Protein AF-A0A1J0R9H3-F1 (afdb_monomer_lite)

Structure (mmCIF, N/CA/C/O backbone):
data_AF-A0A1J0R9H3-F1
#
_entry.id   AF-A0A1J0R9H3-F1
#
loop_
_atom_site.group_PDB
_atom_site.id
_atom_site.type_symbol
_atom_site.label_atom_id
_atom_site.label_alt_id
_atom_site.label_comp_id
_atom_site.label_asym_id
_atom_site.label_entity_id
_atom_site.label_seq_id
_atom_site.pdbx_PDB_ins_code
_atom_site.Cartn_x
_atom_site.Cartn_y
_atom_site.Cartn_z
_atom_site.occupancy
_atom_site.B_iso_or_equiv
_atom_site.auth_seq_id
_atom_site.auth_comp_id
_atom_site.auth_asym_id
_atom_site.auth_atom_id
_atom_site.pdbx_PDB_model_num
ATOM 1 N N . MET A 1 1 ? -32.883 -1.336 43.307 1.00 61.38 1 MET A N 1
ATOM 2 C CA . MET A 1 1 ? -32.735 -0.168 42.410 1.00 61.38 1 MET A CA 1
ATOM 3 C C . MET A 1 1 ? -31.300 0.363 42.326 1.00 61.38 1 MET A C 1
ATOM 5 O O . MET A 1 1 ? -30.778 0.359 41.225 1.00 61.38 1 MET A O 1
ATOM 9 N N . ALA A 1 2 ? -30.608 0.728 43.418 1.00 68.19 2 ALA A N 1
ATOM 10 C CA . ALA A 1 2 ? -29.236 1.286 43.344 1.00 68.19 2 ALA A CA 1
ATOM 11 C C . ALA A 1 2 ? -28.209 0.418 42.571 1.00 68.19 2 ALA A C 1
ATOM 13 O O . ALA A 1 2 ? -27.398 0.942 41.815 1.00 68.19 2 ALA A O 1
ATOM 14 N N . ASN A 1 3 ? -28.295 -0.913 42.691 1.00 82.56 3 ASN A N 1
ATOM 15 C CA . ASN A 1 3 ? -27.399 -1.842 41.987 1.00 82.56 3 ASN A CA 1
ATOM 16 C C . ASN A 1 3 ? -27.653 -1.901 40.462 1.00 82.56 3 ASN A C 1
ATOM 18 O O . ASN A 1 3 ? -26.728 -2.119 39.689 1.00 82.56 3 ASN A O 1
ATOM 22 N N . LEU A 1 4 ? -28.898 -1.675 40.017 1.00 83.94 4 LEU A N 1
ATOM 23 C CA . LEU A 1 4 ? -29.263 -1.669 38.591 1.00 83.94 4 LEU A CA 1
ATOM 24 C C . LEU A 1 4 ? -28.745 -0.409 37.886 1.00 83.94 4 LEU A C 1
ATOM 26 O O . LEU A 1 4 ? -28.161 -0.515 36.812 1.00 83.94 4 LEU A O 1
ATOM 30 N N . TYR A 1 5 ? -28.862 0.757 38.531 1.00 87.62 5 TYR A N 1
ATOM 31 C CA . TYR A 1 5 ? -28.305 2.011 38.013 1.00 87.62 5 TYR A CA 1
ATOM 32 C C . TYR A 1 5 ? -26.780 1.958 37.863 1.00 87.62 5 TYR A C 1
ATOM 34 O O . TYR A 1 5 ? -26.251 2.380 36.837 1.00 87.62 5 TYR A O 1
ATOM 42 N N . GLN A 1 6 ? -26.067 1.405 38.852 1.00 92.06 6 GLN A N 1
ATOM 43 C CA . GLN A 1 6 ? -24.610 1.267 38.767 1.00 92.06 6 GLN A CA 1
ATOM 44 C C . GLN A 1 6 ? -24.189 0.321 37.632 1.00 92.06 6 GLN A C 1
ATOM 46 O O . GLN A 1 6 ? -23.230 0.608 36.917 1.00 92.06 6 GLN A O 1
ATOM 51 N N . ASN A 1 7 ? -24.918 -0.782 37.435 1.00 90.94 7 ASN A N 1
ATOM 52 C CA . ASN A 1 7 ? -24.651 -1.718 36.344 1.00 90.94 7 ASN A CA 1
ATOM 53 C C . ASN A 1 7 ? -24.838 -1.064 34.972 1.00 90.94 7 ASN A C 1
ATOM 55 O O . ASN A 1 7 ? -23.963 -1.205 34.119 1.00 90.94 7 ASN A O 1
ATOM 59 N N . LEU A 1 8 ? -25.913 -0.293 34.786 1.00 91.44 8 LEU A N 1
ATOM 60 C CA . LEU A 1 8 ? -26.139 0.442 33.543 1.00 91.44 8 LEU A CA 1
ATOM 61 C C . LEU A 1 8 ? -25.043 1.483 33.286 1.00 91.44 8 LEU A C 1
ATOM 63 O O . LEU A 1 8 ? -24.537 1.577 32.170 1.00 91.44 8 LEU A O 1
ATOM 67 N N . ALA A 1 9 ? -24.639 2.235 34.315 1.00 92.88 9 ALA A N 1
ATOM 68 C CA . ALA A 1 9 ? -23.559 3.213 34.199 1.00 92.88 9 ALA A CA 1
ATOM 69 C C . ALA A 1 9 ? -22.229 2.553 33.787 1.00 92.88 9 ALA A C 1
ATOM 71 O O . ALA A 1 9 ? -21.531 3.060 32.907 1.00 92.88 9 ALA A O 1
ATOM 72 N N . ASN A 1 10 ? -21.910 1.389 34.363 1.00 94.81 10 ASN A N 1
ATOM 73 C CA . ASN A 1 10 ? -20.718 0.620 34.003 1.00 94.81 10 ASN A CA 1
ATOM 74 C C . ASN A 1 10 ? -20.782 0.116 32.550 1.00 94.81 10 ASN A C 1
ATOM 76 O O . ASN A 1 10 ? -19.805 0.252 31.812 1.00 94.81 10 ASN A O 1
ATOM 80 N N . THR A 1 11 ? -21.926 -0.424 32.113 1.00 94.56 11 THR A N 1
ATOM 81 C CA . THR A 1 11 ? -22.112 -0.887 30.728 1.00 94.56 11 THR A CA 1
ATOM 82 C C . THR A 1 11 ? -22.044 0.274 29.731 1.00 94.56 11 THR A C 1
ATOM 84 O O . THR A 1 11 ? -21.438 0.133 28.668 1.00 94.56 11 THR A O 1
ATOM 87 N N . ALA A 1 12 ? -22.586 1.447 30.073 1.00 93.75 12 ALA A N 1
ATOM 88 C CA . ALA A 1 12 ? -22.484 2.645 29.241 1.00 93.75 12 ALA A CA 1
ATOM 89 C C . ALA A 1 12 ? -21.026 3.109 29.075 1.00 93.75 12 ALA A C 1
ATOM 91 O O . ALA A 1 12 ? -20.597 3.388 27.953 1.00 93.75 12 ALA A O 1
ATOM 92 N N . ALA A 1 13 ? -20.245 3.129 30.160 1.00 96.12 13 ALA A N 1
ATOM 93 C CA . ALA A 1 13 ? -18.821 3.462 30.107 1.00 96.12 13 ALA A CA 1
ATOM 94 C C . ALA A 1 13 ? -18.028 2.461 29.245 1.00 96.12 13 ALA A C 1
ATOM 96 O O . ALA A 1 13 ? -17.195 2.863 28.432 1.00 96.12 13 ALA A O 1
ATOM 97 N N . LEU A 1 14 ? -18.332 1.162 29.358 1.00 96.56 14 LEU A N 1
ATOM 98 C CA . LEU A 1 14 ? -17.725 0.130 28.515 1.00 96.56 14 LEU A CA 1
ATOM 99 C C . LEU A 1 14 ? -18.077 0.316 27.031 1.00 96.56 14 LEU A C 1
ATOM 101 O O . LEU A 1 14 ? -17.200 0.214 26.175 1.00 96.56 14 LEU A O 1
ATOM 105 N N . CYS A 1 15 ? -19.332 0.642 26.707 1.00 96.50 15 CYS A N 1
ATOM 106 C CA . CYS A 1 15 ? -19.736 0.935 25.329 1.00 96.50 15 CYS A CA 1
ATOM 107 C C . CYS A 1 15 ? -18.948 2.116 24.740 1.00 96.50 15 CYS A C 1
ATOM 109 O O . CYS A 1 15 ? -18.494 2.038 23.598 1.00 96.50 15 CYS A O 1
ATOM 111 N N . GLN A 1 16 ? -18.745 3.183 25.518 1.00 96.50 16 GLN A N 1
ATOM 112 C CA . GLN A 1 16 ? -17.961 4.347 25.090 1.00 96.50 16 GLN A CA 1
ATOM 113 C C . GLN A 1 16 ? -16.490 3.989 24.828 1.00 96.50 16 GLN A C 1
ATOM 115 O O . GLN A 1 16 ? -15.928 4.401 23.812 1.00 96.50 16 GLN A O 1
ATOM 120 N N . ASP A 1 17 ? -15.874 3.186 25.699 1.00 97.19 17 ASP A N 1
ATOM 121 C CA . ASP A 1 17 ? -14.500 2.70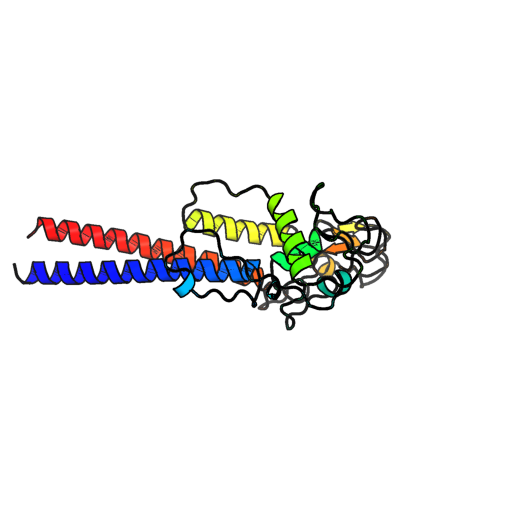0 25.517 1.00 97.19 17 ASP A CA 1
ATOM 122 C C . ASP A 1 17 ? -14.363 1.805 24.271 1.00 97.19 17 ASP A C 1
ATOM 124 O O . ASP A 1 17 ? -13.449 1.989 23.460 1.00 97.19 17 ASP A O 1
ATOM 128 N N . LEU A 1 18 ? -15.304 0.880 24.057 1.00 97.69 18 LEU A N 1
ATOM 129 C CA . LEU A 1 18 ? -15.330 0.017 22.872 1.00 97.69 18 LEU A CA 1
ATOM 130 C C . LEU A 1 18 ? -15.504 0.818 21.577 1.00 97.69 18 LEU A C 1
ATOM 132 O O . LEU A 1 18 ? -14.830 0.532 20.584 1.00 97.69 18 LEU A O 1
ATOM 136 N N . GLU A 1 19 ? -16.367 1.837 21.576 1.00 95.50 19 GLU A N 1
ATOM 137 C CA . GLU A 1 19 ? -16.527 2.735 20.432 1.00 95.50 19 GLU A CA 1
ATOM 138 C C . GLU A 1 19 ? -15.235 3.517 20.146 1.00 95.50 19 GLU A C 1
ATOM 140 O O . GLU A 1 19 ? -14.786 3.573 18.996 1.00 95.50 19 GLU A O 1
ATOM 145 N N . ALA A 1 20 ? -14.599 4.078 21.178 1.00 95.06 20 ALA A N 1
ATOM 146 C CA . ALA A 1 20 ? -13.341 4.806 21.038 1.00 95.06 20 ALA A CA 1
ATOM 147 C C . ALA A 1 20 ? -12.231 3.909 20.462 1.00 95.06 20 ALA A C 1
ATOM 149 O O . ALA A 1 20 ? -11.565 4.285 19.491 1.00 95.06 20 ALA A O 1
ATOM 150 N N . LYS A 1 21 ? -12.091 2.684 20.984 1.00 96.06 21 LYS A N 1
ATOM 151 C CA . LYS A 1 21 ? -11.153 1.673 20.471 1.00 96.06 21 LYS A CA 1
ATOM 152 C C . LYS A 1 21 ? -11.451 1.300 19.021 1.00 96.06 21 LYS A C 1
ATOM 154 O O . LYS A 1 21 ? -10.523 1.197 18.218 1.00 96.06 21 LYS A O 1
ATOM 159 N N . LEU A 1 22 ? -12.725 1.127 18.660 1.00 94.81 22 LEU A N 1
ATOM 160 C CA . LEU A 1 22 ? -13.130 0.824 17.286 1.00 94.81 22 LEU A CA 1
ATOM 161 C C . LEU A 1 22 ? -12.715 1.945 16.325 1.00 94.81 22 LEU A C 1
ATOM 163 O O . LEU A 1 22 ? -12.092 1.673 15.296 1.00 94.81 22 LEU A O 1
ATOM 167 N N . ARG A 1 23 ? -13.009 3.203 16.674 1.00 93.81 23 ARG A N 1
ATOM 168 C CA . ARG A 1 23 ? -12.618 4.380 15.880 1.00 93.81 23 ARG A CA 1
ATOM 169 C C . ARG A 1 23 ? -11.102 4.475 15.729 1.00 93.81 23 ARG A C 1
ATOM 171 O O . ARG A 1 23 ? -10.613 4.687 14.620 1.00 93.81 23 ARG A O 1
ATOM 178 N N . GLN A 1 24 ? -10.354 4.253 16.810 1.00 95.06 24 GLN A N 1
ATOM 179 C CA . GLN A 1 24 ? -8.892 4.277 16.787 1.00 95.06 24 GLN A CA 1
ATOM 180 C C . GLN A 1 24 ? -8.309 3.179 15.890 1.00 95.06 24 GLN A C 1
ATOM 182 O O . GLN A 1 24 ? -7.401 3.452 15.107 1.00 95.06 24 GLN A O 1
ATOM 187 N N . THR A 1 25 ? -8.853 1.962 15.944 1.00 95.19 25 THR A N 1
ATOM 188 C CA . THR A 1 25 ? -8.425 0.855 15.077 1.00 95.19 25 THR A CA 1
ATOM 189 C C . THR A 1 25 ? -8.729 1.133 13.600 1.00 95.19 25 THR A C 1
ATOM 191 O O . THR A 1 25 ? -7.881 0.894 12.741 1.00 95.19 25 THR A O 1
ATOM 194 N N . ILE A 1 26 ? -9.888 1.717 13.274 1.00 92.94 26 ILE A N 1
ATOM 195 C CA . ILE A 1 26 ? -10.197 2.130 11.893 1.00 92.94 26 ILE A CA 1
ATOM 196 C C . ILE A 1 26 ? -9.231 3.228 11.424 1.00 92.94 26 ILE A C 1
ATOM 198 O O . ILE A 1 26 ? -8.722 3.167 10.303 1.00 92.94 26 ILE A O 1
ATOM 202 N N . ALA A 1 27 ? -8.930 4.211 12.271 1.00 94.88 27 ALA A N 1
ATOM 203 C CA . ALA A 1 27 ? -7.974 5.263 11.943 1.00 94.88 27 ALA A CA 1
ATOM 204 C C . ALA A 1 27 ? -6.549 4.714 11.742 1.00 94.88 27 ALA A C 1
ATOM 206 O O . ALA A 1 27 ? -5.881 5.084 10.777 1.00 94.88 27 ALA A O 1
ATOM 207 N N . ALA A 1 28 ? -6.106 3.774 12.581 1.00 95.75 28 ALA A N 1
ATOM 208 C CA . ALA A 1 28 ? -4.827 3.084 12.419 1.00 95.75 28 ALA A CA 1
ATOM 209 C C . ALA A 1 28 ? -4.759 2.310 11.091 1.00 95.75 28 ALA A C 1
ATOM 211 O O . ALA A 1 28 ? -3.783 2.442 10.349 1.00 95.75 28 ALA A O 1
ATOM 212 N N . ALA A 1 29 ? -5.827 1.588 10.730 1.00 95.44 29 ALA A N 1
ATOM 213 C CA . ALA A 1 29 ? -5.938 0.927 9.431 1.00 95.44 29 ALA A CA 1
ATOM 214 C C . ALA A 1 29 ? -5.794 1.929 8.269 1.00 95.44 29 ALA A C 1
ATOM 216 O O . ALA A 1 29 ? -5.082 1.673 7.299 1.00 95.44 29 ALA A O 1
ATOM 217 N N . ARG A 1 30 ? -6.413 3.111 8.369 1.00 94.75 30 ARG A N 1
ATOM 218 C CA . ARG A 1 30 ? -6.286 4.169 7.352 1.00 94.75 30 ARG A CA 1
ATOM 219 C C . ARG A 1 30 ? -4.854 4.705 7.240 1.00 94.75 30 ARG A C 1
ATOM 221 O O . ARG A 1 30 ? -4.381 4.917 6.125 1.00 94.75 30 ARG A O 1
ATOM 228 N N . VAL A 1 31 ? -4.141 4.869 8.356 1.00 95.44 31 VAL A N 1
ATOM 229 C CA . VAL A 1 31 ? -2.719 5.261 8.347 1.00 95.44 31 VAL A CA 1
ATOM 230 C C . VAL A 1 31 ? -1.860 4.211 7.648 1.00 95.44 31 VAL A C 1
ATOM 232 O O . VAL A 1 31 ? -1.064 4.564 6.778 1.00 95.44 31 VAL A O 1
ATOM 235 N N . HIS A 1 32 ? -2.041 2.929 7.973 1.00 96.75 32 HIS A N 1
ATOM 236 C CA . HIS A 1 32 ? -1.315 1.848 7.303 1.00 96.75 32 HIS A CA 1
ATOM 237 C C . HIS A 1 32 ? -1.606 1.806 5.802 1.00 96.75 32 HIS A C 1
ATOM 239 O O . HIS A 1 32 ? -0.679 1.658 5.012 1.00 96.75 32 HIS A O 1
ATOM 245 N N . MET A 1 33 ? -2.852 2.029 5.379 1.00 95.44 33 MET A N 1
ATOM 246 C CA . MET A 1 33 ? -3.184 2.105 3.954 1.00 95.44 33 MET A CA 1
ATOM 247 C C . MET A 1 33 ? -2.494 3.292 3.262 1.00 95.44 33 MET A C 1
ATOM 249 O O . MET A 1 33 ? -1.972 3.150 2.157 1.00 95.44 33 MET A O 1
ATOM 253 N N . GLY A 1 34 ? -2.441 4.455 3.916 1.00 95.19 34 GLY A N 1
ATOM 254 C CA . GLY A 1 34 ? -1.704 5.612 3.408 1.00 95.19 34 GLY A CA 1
ATOM 255 C C . GLY A 1 34 ? -0.202 5.346 3.278 1.00 95.19 34 GLY A C 1
ATOM 256 O O . GLY A 1 34 ? 0.380 5.663 2.242 1.00 95.19 34 GLY A O 1
ATOM 257 N N . LYS A 1 35 ? 0.407 4.678 4.267 1.00 94.94 35 LYS A N 1
ATOM 258 C CA . LYS A 1 35 ? 1.815 4.244 4.228 1.00 94.94 35 LYS A CA 1
ATOM 259 C C . LYS A 1 35 ? 2.082 3.175 3.172 1.00 94.94 35 LYS A C 1
ATOM 261 O O . LYS A 1 35 ? 3.104 3.240 2.504 1.00 94.94 35 LYS A O 1
ATOM 266 N N . ALA A 1 36 ? 1.170 2.226 2.969 1.00 95.75 36 ALA A N 1
ATOM 267 C CA . ALA A 1 36 ? 1.284 1.260 1.880 1.00 95.75 36 ALA A CA 1
ATOM 268 C C . ALA A 1 36 ? 1.288 1.967 0.516 1.00 95.75 36 ALA A C 1
ATOM 270 O O . ALA A 1 36 ? 2.112 1.679 -0.349 1.00 95.75 36 ALA A O 1
ATOM 271 N N . ARG A 1 37 ? 0.382 2.934 0.330 1.00 95.12 37 ARG A N 1
ATOM 272 C CA . ARG A 1 37 ? 0.246 3.650 -0.939 1.00 95.12 37 ARG A CA 1
ATOM 273 C C . ARG A 1 37 ? 1.405 4.609 -1.202 1.00 95.12 37 ARG A C 1
ATOM 275 O O . ARG A 1 37 ? 1.958 4.589 -2.294 1.00 95.12 37 ARG A O 1
ATOM 282 N N . TYR A 1 38 ? 1.755 5.443 -0.228 1.00 94.50 38 TYR A N 1
ATOM 283 C CA . TYR A 1 38 ? 2.651 6.591 -0.408 1.00 94.50 38 TYR A CA 1
ATOM 284 C C . TYR A 1 38 ? 3.985 6.473 0.346 1.00 94.50 38 TYR A C 1
ATOM 286 O O . TYR A 1 38 ? 4.787 7.405 0.327 1.00 94.50 38 TYR A O 1
ATOM 294 N N . GLY A 1 39 ? 4.244 5.341 0.998 1.00 92.50 39 GLY A N 1
ATOM 295 C CA . GLY A 1 39 ? 5.495 5.072 1.698 1.00 92.50 39 GLY A CA 1
ATOM 296 C C . GLY A 1 39 ? 5.647 5.835 3.012 1.00 92.50 39 GLY A C 1
ATOM 297 O O . GLY A 1 39 ? 4.702 6.400 3.569 1.00 92.50 39 GLY A O 1
ATOM 298 N N . ALA A 1 40 ? 6.882 5.860 3.515 1.00 86.25 40 ALA A N 1
ATOM 299 C CA . ALA A 1 40 ? 7.221 6.418 4.825 1.00 86.25 40 ALA A CA 1
ATOM 300 C C . ALA A 1 40 ? 6.983 7.936 4.949 1.00 86.25 40 ALA A C 1
ATOM 302 O O . ALA A 1 40 ? 6.817 8.434 6.059 1.00 86.25 40 ALA A O 1
ATOM 303 N N . LYS A 1 41 ? 6.927 8.668 3.828 1.00 85.44 41 LYS A N 1
ATOM 304 C CA . LYS A 1 41 ? 6.644 10.115 3.804 1.00 85.44 41 LYS A CA 1
ATOM 305 C C . LYS A 1 41 ? 5.158 10.452 3.995 1.00 85.44 41 LYS A C 1
ATOM 307 O O . LYS A 1 41 ? 4.806 11.628 4.097 1.00 85.44 41 LYS A O 1
ATOM 312 N N . TYR A 1 42 ? 4.279 9.450 4.061 1.00 91.12 42 TYR A N 1
ATOM 313 C CA . TYR A 1 42 ? 2.886 9.652 4.441 1.00 91.12 42 TYR A CA 1
ATOM 314 C C . TYR A 1 42 ? 2.777 10.004 5.931 1.00 91.12 42 TYR A C 1
ATOM 316 O O . TYR A 1 42 ? 2.960 9.152 6.801 1.00 91.12 42 TYR A O 1
ATOM 324 N N . ALA A 1 43 ? 2.478 11.271 6.211 1.00 88.50 43 ALA A N 1
ATOM 325 C CA . ALA A 1 43 ? 2.588 11.841 7.551 1.00 88.50 43 ALA A CA 1
ATOM 326 C C . ALA A 1 43 ? 1.292 11.811 8.380 1.00 88.50 43 ALA A C 1
ATOM 328 O O . ALA A 1 43 ? 1.337 12.165 9.554 1.00 88.50 43 ALA A O 1
ATOM 329 N N . ALA A 1 44 ? 0.150 11.411 7.804 1.00 89.19 44 ALA A N 1
ATOM 330 C CA . ALA A 1 44 ? -1.107 11.427 8.551 1.00 89.19 44 ALA A CA 1
ATOM 331 C C . ALA A 1 44 ? -1.066 10.431 9.719 1.00 89.19 44 ALA A C 1
ATOM 333 O O . ALA A 1 44 ? -0.629 9.283 9.580 1.00 89.19 44 ALA A O 1
ATOM 334 N N . THR A 1 45 ? -1.560 10.882 10.863 1.00 90.44 45 THR A N 1
ATOM 335 C CA . THR A 1 45 ? -1.648 10.135 12.114 1.00 90.44 45 THR A CA 1
ATOM 336 C C . THR A 1 45 ? -3.052 9.561 12.309 1.00 90.44 45 THR A C 1
ATOM 338 O O . THR A 1 45 ? -3.994 9.961 11.617 1.00 90.44 45 THR A O 1
ATOM 341 N N . PRO A 1 46 ? -3.248 8.627 13.261 1.00 90.06 46 PRO A N 1
ATOM 342 C CA . PRO A 1 46 ? -4.588 8.158 13.586 1.00 90.06 46 PRO A CA 1
ATOM 343 C C . PRO A 1 46 ? -5.504 9.311 14.007 1.00 90.06 46 PRO A C 1
ATOM 345 O O . PRO A 1 46 ? -6.641 9.364 13.555 1.00 90.06 46 PRO A O 1
ATOM 348 N N . THR A 1 47 ? -4.999 10.268 14.791 1.00 90.12 47 THR A N 1
ATOM 349 C CA . THR A 1 47 ? -5.766 11.434 15.255 1.00 90.12 47 THR A CA 1
ATOM 350 C C . THR A 1 47 ? -6.313 12.262 14.094 1.00 90.12 47 THR A C 1
ATOM 352 O O . THR A 1 47 ? -7.486 12.628 14.120 1.00 90.12 47 THR A O 1
ATOM 355 N N . ASP A 1 48 ? -5.522 12.458 13.035 1.00 88.00 48 ASP A N 1
ATOM 356 C CA . ASP A 1 48 ? -5.947 13.185 11.827 1.00 88.00 48 ASP A CA 1
ATOM 357 C C . ASP A 1 48 ? -7.096 12.480 11.084 1.00 88.00 48 ASP A C 1
ATOM 359 O O . ASP A 1 48 ? -7.827 13.098 10.311 1.00 88.00 48 ASP A O 1
ATOM 363 N N . LEU A 1 49 ? -7.250 11.166 11.289 1.00 90.81 49 LEU A N 1
ATOM 364 C CA . LEU A 1 49 ? -8.165 10.307 10.538 1.00 90.81 49 LEU A CA 1
ATOM 365 C C . LEU A 1 49 ? -9.311 9.727 11.380 1.00 90.81 49 LEU A C 1
ATOM 367 O O . LEU A 1 49 ? -10.149 9.021 10.819 1.00 90.81 49 LEU A O 1
ATOM 371 N N . LEU A 1 50 ? -9.392 10.038 12.680 1.00 88.19 50 LEU A N 1
ATOM 372 C CA . LEU A 1 50 ? -10.434 9.539 13.593 1.00 88.19 50 LEU A CA 1
ATOM 373 C C . LEU A 1 50 ? -11.858 9.895 13.141 1.00 88.19 50 LEU A C 1
ATOM 375 O O . LEU A 1 50 ? -12.785 9.111 13.342 1.00 88.19 50 LEU A O 1
ATOM 379 N N . SER A 1 51 ? -12.036 11.075 12.546 1.00 77.94 51 SER A N 1
ATOM 380 C CA . SER A 1 51 ? -13.339 11.608 12.123 1.00 77.94 51 SER A CA 1
ATOM 381 C C . SER A 1 51 ? -13.591 11.500 10.617 1.00 77.94 51 SER A C 1
ATOM 383 O O . SER A 1 51 ? -14.681 11.828 10.149 1.00 77.94 51 SER A O 1
ATOM 385 N N . SER A 1 52 ? -12.606 11.049 9.834 1.00 72.44 52 SER A N 1
ATOM 386 C CA . SER A 1 52 ? -12.667 11.125 8.375 1.00 72.44 52 SER A CA 1
ATOM 387 C C . SER A 1 52 ? -13.217 9.843 7.751 1.00 72.44 52 SER A C 1
ATOM 389 O O . SER A 1 52 ? -12.537 8.817 7.692 1.00 72.44 52 SER A O 1
ATOM 391 N N . ALA A 1 53 ? -14.430 9.926 7.201 1.00 74.69 53 ALA A N 1
ATOM 392 C CA . ALA A 1 53 ? -14.962 8.944 6.249 1.00 74.69 53 ALA A CA 1
ATOM 393 C C . ALA A 1 53 ? -14.539 9.241 4.795 1.00 74.69 53 ALA A C 1
ATOM 395 O O . ALA A 1 53 ? -14.808 8.450 3.893 1.00 74.69 53 ALA A O 1
ATOM 396 N N . ALA A 1 54 ? -13.866 10.373 4.563 1.00 80.75 54 ALA A N 1
ATOM 397 C CA . ALA A 1 54 ? -13.425 10.805 3.244 1.00 80.75 54 ALA A CA 1
ATOM 398 C C . ALA A 1 54 ? -12.329 9.875 2.679 1.00 80.75 54 ALA A C 1
ATOM 400 O O . ALA A 1 54 ? -11.765 9.051 3.417 1.00 80.75 54 ALA A O 1
ATOM 401 N N . PRO A 1 55 ? -11.977 10.003 1.386 1.00 82.25 55 PRO A N 1
ATOM 402 C CA . PRO A 1 55 ? -10.785 9.366 0.838 1.00 82.25 55 PRO A CA 1
ATOM 403 C C . PRO A 1 55 ? -9.533 9.681 1.666 1.00 82.25 55 PRO A C 1
ATOM 405 O O . PRO A 1 55 ? -9.472 10.689 2.373 1.00 82.25 55 PRO A O 1
ATOM 408 N N . LEU A 1 56 ? -8.522 8.812 1.583 1.00 87.69 56 LEU A N 1
ATOM 409 C CA . LEU A 1 56 ? -7.236 9.081 2.225 1.00 87.69 56 LEU A CA 1
ATOM 410 C C . LEU A 1 56 ? -6.660 10.402 1.693 1.00 87.69 56 LEU A C 1
ATOM 412 O O . LEU A 1 56 ? -6.662 10.600 0.473 1.00 87.69 56 LEU A O 1
ATOM 416 N N . PRO A 1 57 ? -6.169 11.293 2.573 1.00 88.56 57 PRO A N 1
ATOM 417 C CA . PRO A 1 57 ? -5.528 12.518 2.130 1.00 88.56 57 PRO A CA 1
ATOM 418 C C . PRO A 1 57 ? -4.321 12.175 1.256 1.00 88.56 57 PRO A C 1
ATOM 420 O O . PRO A 1 57 ? -3.571 11.243 1.540 1.00 88.56 57 PRO A O 1
ATOM 423 N N . LYS A 1 58 ? -4.128 12.927 0.177 1.00 88.75 58 LYS A N 1
ATOM 424 C CA . LYS A 1 58 ? -2.920 12.804 -0.639 1.00 88.75 58 LYS A CA 1
ATOM 425 C C . LYS A 1 58 ? -1.770 13.524 0.073 1.00 88.75 58 LYS A C 1
ATOM 427 O O . LYS A 1 58 ? -2.005 14.596 0.635 1.00 88.75 58 LYS A O 1
ATOM 432 N N . PRO A 1 59 ? -0.537 12.986 0.061 1.00 90.25 59 PRO A N 1
ATOM 433 C CA . PRO A 1 59 ? 0.612 13.756 0.515 1.00 90.25 59 PRO A CA 1
ATOM 434 C C . PRO A 1 59 ? 0.802 14.986 -0.383 1.00 90.25 59 PRO A C 1
ATOM 436 O O . PRO A 1 59 ? 0.410 14.985 -1.553 1.00 90.25 59 PRO A O 1
ATOM 439 N N . ALA A 1 60 ? 1.444 16.027 0.148 1.00 89.25 60 ALA A N 1
ATOM 440 C CA . ALA A 1 60 ? 1.937 17.118 -0.686 1.00 89.25 60 ALA A CA 1
ATOM 441 C C . ALA A 1 60 ? 2.845 16.558 -1.794 1.00 89.25 60 ALA A C 1
ATOM 443 O O . ALA A 1 60 ? 3.571 15.592 -1.560 1.00 89.25 60 ALA A O 1
ATOM 444 N N . ALA A 1 61 ? 2.847 17.178 -2.977 1.00 86.69 61 ALA A N 1
ATOM 445 C CA . ALA A 1 61 ? 3.594 16.676 -4.135 1.00 86.69 61 ALA A CA 1
ATOM 446 C C . ALA A 1 61 ? 5.088 16.443 -3.829 1.00 86.69 61 ALA A C 1
ATOM 448 O O . ALA A 1 61 ? 5.638 15.417 -4.211 1.00 86.69 61 ALA A O 1
ATOM 449 N N . ALA A 1 62 ? 5.719 17.329 -3.049 1.00 87.19 62 ALA A N 1
ATOM 450 C CA . ALA A 1 62 ? 7.112 17.192 -2.602 1.00 87.19 62 ALA A CA 1
ATOM 451 C C . ALA A 1 62 ? 7.374 15.958 -1.708 1.00 87.19 62 ALA A C 1
ATOM 453 O O . ALA A 1 62 ? 8.511 15.498 -1.598 1.00 87.19 62 ALA A O 1
ATOM 454 N N . ASN A 1 63 ? 6.325 15.417 -1.086 1.00 90.50 63 ASN A N 1
ATOM 455 C CA . ASN A 1 63 ? 6.372 14.246 -0.214 1.00 90.50 63 ASN A CA 1
ATOM 456 C C . ASN A 1 63 ? 5.980 12.950 -0.934 1.00 90.50 63 ASN A C 1
ATOM 458 O O . ASN A 1 63 ? 5.959 11.897 -0.297 1.00 90.50 63 ASN A O 1
ATOM 462 N N . PHE A 1 64 ? 5.679 12.994 -2.236 1.00 93.44 64 PHE A N 1
ATOM 463 C CA . PHE A 1 64 ? 5.501 11.775 -3.020 1.00 93.44 64 PHE A CA 1
ATOM 464 C C . PHE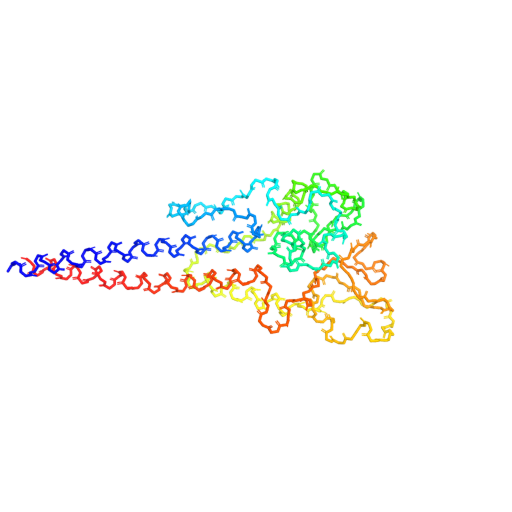 A 1 64 ? 6.792 10.923 -2.960 1.00 93.44 64 PHE A C 1
ATOM 466 O O . PHE A 1 64 ? 7.888 11.497 -2.950 1.00 93.44 64 PHE A O 1
ATOM 473 N N . PRO A 1 65 ? 6.701 9.579 -2.868 1.00 93.06 65 PRO A N 1
ATOM 474 C CA . PRO A 1 65 ? 7.848 8.683 -2.667 1.00 93.06 65 PRO A CA 1
ATOM 475 C C . PRO A 1 65 ? 8.692 8.517 -3.942 1.00 93.06 65 PRO A C 1
ATOM 477 O O . PRO A 1 65 ? 8.824 7.436 -4.504 1.00 93.06 65 PRO A O 1
ATOM 480 N N . TRP A 1 66 ? 9.269 9.615 -4.411 1.00 92.31 66 TRP A N 1
ATOM 481 C CA . TRP A 1 66 ? 10.173 9.669 -5.551 1.00 92.31 66 TRP A CA 1
ATOM 482 C C . TRP A 1 66 ? 11.381 10.547 -5.192 1.00 92.31 66 TRP A C 1
ATOM 484 O O . TRP A 1 66 ? 11.236 11.498 -4.412 1.00 92.31 66 TRP A O 1
ATOM 494 N N . PRO A 1 67 ? 12.585 10.243 -5.696 1.00 90.12 67 PRO A N 1
ATOM 495 C CA . PRO A 1 67 ? 13.771 11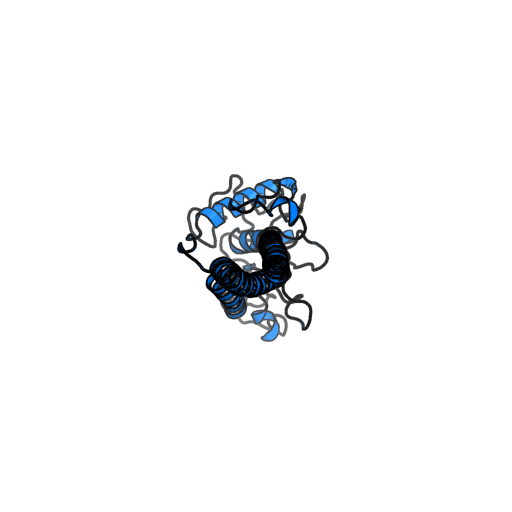.052 -5.437 1.00 90.12 67 PRO A CA 1
ATOM 496 C C . PRO A 1 67 ? 13.686 12.411 -6.144 1.00 90.12 67 PRO A C 1
ATOM 498 O O . PRO A 1 67 ? 13.107 12.543 -7.216 1.00 90.12 67 PRO A O 1
ATOM 501 N N . THR A 1 68 ? 14.304 13.447 -5.577 1.00 86.88 68 THR A N 1
ATOM 502 C CA . THR A 1 68 ? 14.245 14.818 -6.126 1.00 86.88 68 THR A CA 1
ATOM 503 C C . THR A 1 68 ? 15.056 15.020 -7.405 1.00 86.88 68 THR A C 1
ATOM 505 O O . THR A 1 68 ? 14.803 15.967 -8.146 1.00 86.88 68 THR A O 1
ATOM 508 N N . SER A 1 69 ? 16.033 14.153 -7.667 1.00 82.12 69 SER A N 1
ATOM 509 C CA . SER A 1 69 ? 17.023 14.336 -8.732 1.00 82.12 69 SER A CA 1
ATOM 510 C C . SER A 1 69 ? 17.417 13.021 -9.417 1.00 82.12 69 SER A C 1
ATOM 512 O O . SER A 1 69 ? 18.582 12.798 -9.748 1.00 82.12 69 SER A O 1
ATOM 514 N N . SER A 1 70 ? 16.447 12.131 -9.648 1.00 85.56 70 SER A N 1
ATOM 515 C CA . SER A 1 70 ? 16.677 10.874 -10.367 1.00 85.56 70 SER A CA 1
ATOM 516 C C . SER A 1 70 ? 15.742 10.698 -11.557 1.00 85.56 70 SER A C 1
ATOM 518 O O . SER A 1 70 ? 14.612 11.188 -11.570 1.00 85.56 70 SER A O 1
ATOM 520 N N . ASP A 1 71 ? 16.241 10.002 -12.573 1.00 88.25 71 ASP A N 1
ATOM 521 C CA . ASP A 1 71 ? 15.426 9.489 -13.668 1.00 88.25 71 ASP A CA 1
ATOM 522 C C . ASP A 1 71 ? 14.707 8.195 -13.242 1.00 88.25 71 ASP A C 1
ATOM 524 O O . ASP A 1 71 ? 14.913 7.649 -12.145 1.00 88.25 71 ASP A O 1
ATOM 528 N N . ARG A 1 72 ? 13.834 7.691 -14.118 1.00 90.00 72 ARG A N 1
ATOM 529 C CA . ARG A 1 72 ? 13.095 6.452 -13.868 1.00 90.00 72 ARG A CA 1
ATOM 530 C C . ARG A 1 72 ? 14.037 5.251 -13.782 1.00 90.00 72 ARG A C 1
ATOM 532 O O . ARG A 1 72 ? 13.857 4.413 -12.902 1.00 90.00 72 ARG A O 1
ATOM 539 N N . LYS A 1 73 ? 15.068 5.170 -14.631 1.00 88.56 73 LYS A N 1
ATOM 540 C CA . LYS A 1 73 ? 16.037 4.060 -14.613 1.00 88.56 73 LYS A CA 1
ATOM 541 C C . LYS A 1 73 ? 16.727 3.908 -13.254 1.00 88.56 73 LYS A C 1
ATOM 543 O O . LYS A 1 73 ? 16.800 2.799 -12.739 1.00 88.56 73 LYS A O 1
ATOM 548 N N . LYS A 1 74 ? 17.206 4.993 -12.652 1.00 89.44 74 LYS A N 1
ATOM 549 C CA . LYS A 1 74 ? 17.889 4.983 -11.349 1.00 89.44 74 LYS A CA 1
ATOM 550 C C . LYS A 1 74 ? 16.939 4.745 -10.183 1.00 89.44 74 LYS A C 1
ATOM 552 O O . LYS A 1 74 ? 17.355 4.175 -9.174 1.00 89.44 74 LYS A O 1
ATOM 557 N N . THR A 1 75 ? 15.694 5.201 -10.291 1.00 90.88 75 THR A N 1
ATOM 558 C CA . THR A 1 75 ? 14.681 5.016 -9.240 1.00 90.88 75 THR A CA 1
ATOM 559 C C . THR A 1 75 ? 14.158 3.582 -9.210 1.00 90.88 75 THR A C 1
ATOM 561 O O . THR A 1 75 ? 14.010 3.010 -8.135 1.00 90.88 75 THR A O 1
ATOM 564 N N . CYS A 1 76 ? 13.935 2.990 -10.386 1.00 91.19 76 CYS A N 1
ATOM 565 C CA . CYS A 1 76 ? 13.314 1.674 -10.538 1.00 91.19 76 CYS A CA 1
ATOM 566 C C . CYS A 1 76 ? 14.309 0.525 -10.752 1.00 91.19 76 CYS A C 1
ATOM 568 O O . CYS A 1 76 ? 13.929 -0.637 -10.656 1.00 91.19 76 CYS A O 1
ATOM 570 N N . GLY A 1 77 ? 15.562 0.829 -11.102 1.00 84.62 77 GLY A N 1
ATOM 571 C CA . GLY A 1 77 ? 16.539 -0.170 -11.536 1.00 84.62 77 GLY A CA 1
ATOM 572 C C . GLY A 1 77 ? 17.064 -1.066 -10.419 1.00 84.62 77 GLY A C 1
ATOM 573 O O . GLY A 1 77 ? 17.285 -2.250 -10.667 1.00 84.62 77 GLY A O 1
ATOM 574 N N . THR A 1 78 ? 17.230 -0.521 -9.210 1.00 81.62 78 THR A N 1
ATOM 575 C CA . THR A 1 78 ? 17.705 -1.279 -8.049 1.00 81.62 78 THR A CA 1
ATOM 576 C C . THR A 1 78 ? 16.886 -0.906 -6.812 1.00 81.62 78 THR A C 1
ATOM 578 O O . THR A 1 78 ? 16.871 0.277 -6.460 1.00 81.62 78 THR A O 1
ATOM 581 N N . PRO A 1 79 ? 16.237 -1.881 -6.151 1.00 76.38 79 PRO A N 1
ATOM 582 C CA . PRO A 1 79 ? 15.587 -1.671 -4.860 1.00 76.38 79 PRO A CA 1
ATOM 583 C C . PRO A 1 79 ? 16.605 -1.252 -3.792 1.00 76.38 79 PRO A C 1
ATOM 585 O O . PRO A 1 79 ? 17.762 -1.685 -3.819 1.00 76.38 79 PRO A O 1
ATOM 588 N N . ASP A 1 80 ? 16.166 -0.469 -2.814 1.00 79.56 80 ASP A N 1
ATOM 589 C CA . ASP A 1 80 ? 16.982 -0.084 -1.666 1.00 79.56 80 ASP A CA 1
ATOM 590 C C . ASP A 1 80 ? 16.125 -0.033 -0.398 1.00 79.56 80 ASP A C 1
ATOM 592 O O . ASP A 1 80 ? 15.297 0.853 -0.194 1.00 79.56 80 ASP A O 1
ATOM 596 N N . ALA A 1 81 ? 16.385 -0.976 0.507 1.00 70.94 81 ALA A N 1
ATOM 597 C CA . ALA A 1 81 ? 15.692 -1.063 1.789 1.00 70.94 81 ALA A CA 1
ATOM 598 C C . ALA A 1 81 ? 16.004 0.093 2.750 1.00 70.94 81 ALA A C 1
ATOM 600 O O . ALA A 1 81 ? 15.376 0.189 3.804 1.00 70.94 81 ALA A O 1
ATOM 601 N N . THR A 1 82 ? 16.982 0.938 2.426 1.00 77.88 82 THR A N 1
ATOM 602 C CA . THR A 1 82 ? 17.377 2.103 3.221 1.00 77.88 82 THR A CA 1
ATOM 603 C C . THR A 1 82 ? 16.919 3.427 2.610 1.00 77.88 82 THR A C 1
ATOM 605 O O . THR A 1 82 ? 16.752 4.400 3.346 1.00 77.88 82 THR A O 1
ATOM 608 N N . ASP A 1 83 ? 16.640 3.465 1.304 1.00 80.75 83 ASP A N 1
ATOM 609 C CA . ASP A 1 83 ? 16.143 4.651 0.607 1.00 80.75 83 ASP A CA 1
ATOM 610 C C . ASP A 1 83 ? 14.650 4.508 0.290 1.00 80.75 83 ASP A C 1
ATOM 612 O O . ASP A 1 83 ? 14.246 3.935 -0.720 1.00 80.75 83 ASP A O 1
ATOM 616 N N . ALA A 1 84 ? 13.822 5.126 1.136 1.00 79.38 84 ALA A N 1
ATOM 617 C CA . ALA A 1 84 ? 12.362 5.120 1.021 1.00 79.38 84 ALA A CA 1
ATOM 618 C C . ALA A 1 84 ? 11.803 5.790 -0.255 1.00 79.38 84 ALA A C 1
ATOM 620 O O . ALA A 1 84 ? 10.583 5.875 -0.412 1.00 79.38 84 ALA A O 1
ATOM 621 N N . THR A 1 85 ? 12.660 6.327 -1.130 1.00 80.56 85 THR A N 1
ATOM 622 C CA . THR A 1 85 ? 12.272 6.892 -2.428 1.00 80.56 85 THR A CA 1
ATOM 623 C C . THR A 1 85 ? 12.508 5.941 -3.603 1.00 80.56 85 THR A C 1
ATOM 625 O O . THR A 1 85 ? 12.109 6.263 -4.724 1.00 80.56 85 THR A O 1
ATOM 628 N N . LYS A 1 86 ? 13.123 4.774 -3.371 1.00 85.81 86 LYS A N 1
ATOM 629 C CA . LYS A 1 86 ? 13.290 3.728 -4.385 1.00 85.81 86 LYS A CA 1
ATOM 630 C C . LYS A 1 86 ? 12.029 2.890 -4.575 1.00 85.81 86 LYS A C 1
ATOM 632 O O . LYS A 1 86 ? 11.094 2.913 -3.773 1.00 85.81 86 LYS A O 1
ATOM 637 N N . ALA A 1 87 ? 12.010 2.201 -5.710 1.00 82.75 87 ALA A N 1
ATOM 638 C CA . ALA A 1 87 ? 10.989 1.230 -6.063 1.00 82.75 87 ALA A CA 1
ATOM 639 C C . ALA A 1 87 ? 11.129 -0.032 -5.218 1.00 82.75 87 ALA A C 1
ATOM 641 O O . ALA A 1 87 ? 12.192 -0.646 -5.284 1.00 82.75 87 ALA A O 1
ATOM 642 N N . ASP A 1 88 ? 10.065 -0.393 -4.487 1.00 81.81 88 ASP A N 1
ATOM 643 C CA . ASP A 1 88 ? 9.928 -1.424 -3.440 1.00 81.81 88 ASP A CA 1
ATOM 644 C C . ASP A 1 88 ? 9.242 -0.905 -2.158 1.00 81.81 88 ASP A C 1
ATOM 646 O O . ASP A 1 88 ? 8.580 -1.662 -1.443 1.00 81.81 88 ASP A O 1
ATOM 650 N N . ASN A 1 89 ? 9.411 0.380 -1.843 1.00 86.56 89 ASN A N 1
ATOM 651 C CA . ASN A 1 89 ? 9.024 0.954 -0.555 1.00 86.56 89 ASN A CA 1
ATOM 652 C C . ASN A 1 89 ? 7.559 1.409 -0.506 1.00 86.56 89 ASN A C 1
ATOM 654 O O . ASN A 1 89 ? 6.927 1.373 0.553 1.00 86.56 89 ASN A O 1
ATOM 658 N N . ALA A 1 90 ? 7.014 1.848 -1.640 1.00 93.94 90 ALA A N 1
ATOM 659 C CA . ALA A 1 90 ? 5.660 2.375 -1.747 1.00 93.94 90 ALA A CA 1
ATOM 660 C C . ALA A 1 90 ? 4.982 1.879 -3.021 1.00 93.94 90 ALA A C 1
ATOM 662 O O . ALA A 1 90 ? 5.564 1.927 -4.105 1.00 93.94 90 ALA A O 1
ATOM 663 N N . LEU A 1 91 ? 3.703 1.512 -2.910 1.00 94.94 91 LEU A N 1
ATOM 664 C CA . LEU A 1 91 ? 2.935 1.050 -4.064 1.00 94.94 91 LEU A CA 1
ATOM 665 C C . LEU A 1 91 ? 2.866 2.115 -5.171 1.00 94.94 91 LEU A C 1
ATOM 667 O O . LEU A 1 91 ? 2.872 1.772 -6.348 1.00 94.94 91 LEU A O 1
ATOM 671 N N . ALA A 1 92 ? 2.812 3.405 -4.823 1.00 95.12 92 ALA A N 1
ATOM 672 C CA . ALA A 1 92 ? 2.779 4.474 -5.816 1.00 95.12 92 ALA A CA 1
ATOM 673 C C . ALA A 1 92 ? 4.058 4.539 -6.667 1.00 95.12 92 ALA A C 1
ATOM 675 O O . ALA A 1 92 ? 3.965 4.715 -7.881 1.00 95.12 92 ALA A O 1
ATOM 676 N N . THR A 1 93 ? 5.229 4.346 -6.057 1.00 94.38 93 THR A N 1
ATOM 677 C CA . THR A 1 93 ? 6.514 4.276 -6.769 1.00 94.38 93 THR A CA 1
ATOM 678 C C . THR A 1 93 ? 6.541 3.065 -7.686 1.00 94.38 93 THR A C 1
ATOM 680 O O . THR A 1 93 ? 6.865 3.194 -8.866 1.00 94.38 93 THR A O 1
ATOM 683 N N . ASP A 1 94 ? 6.106 1.910 -7.179 1.00 94.94 94 ASP A N 1
ATOM 684 C CA . ASP A 1 94 ? 6.099 0.667 -7.947 1.00 94.94 94 ASP A CA 1
ATOM 685 C C . ASP A 1 94 ? 5.174 0.753 -9.157 1.00 94.94 94 ASP A C 1
ATOM 687 O O . ASP A 1 94 ? 5.555 0.376 -10.265 1.00 94.94 94 ASP A O 1
ATOM 691 N N . VAL A 1 95 ? 3.981 1.322 -8.978 1.00 94.44 95 VAL A N 1
ATOM 692 C CA . VAL A 1 95 ? 3.024 1.557 -10.063 1.00 94.44 95 VAL A CA 1
ATOM 693 C C . VAL A 1 95 ? 3.626 2.458 -11.141 1.00 94.44 95 VAL A C 1
ATOM 695 O O . VAL A 1 95 ? 3.537 2.116 -12.319 1.00 94.44 95 VAL A O 1
ATOM 698 N N . VAL A 1 96 ? 4.289 3.562 -10.776 1.00 93.00 96 VAL A N 1
ATOM 699 C CA . VAL A 1 96 ? 4.983 4.416 -11.758 1.00 93.00 96 VAL A CA 1
ATOM 700 C C . VAL A 1 96 ? 6.082 3.628 -12.473 1.00 93.00 96 VAL A C 1
ATOM 702 O O . VAL A 1 96 ? 6.158 3.657 -13.698 1.00 93.00 96 VAL A O 1
ATOM 705 N N . CYS A 1 97 ? 6.891 2.861 -11.745 1.00 92.56 97 CYS A N 1
ATOM 706 C CA . CYS A 1 97 ? 7.959 2.058 -12.330 1.00 92.56 97 CYS A CA 1
ATOM 707 C C . CYS A 1 97 ? 7.457 0.978 -13.302 1.00 92.56 97 CYS A C 1
ATOM 709 O O . CYS A 1 97 ? 8.115 0.717 -14.308 1.00 92.56 97 CYS A O 1
ATOM 711 N N . ILE A 1 98 ? 6.313 0.351 -13.035 1.00 92.69 98 ILE A N 1
ATOM 712 C CA . ILE A 1 98 ? 5.756 -0.717 -13.880 1.00 92.69 98 ILE A CA 1
ATOM 713 C C . ILE A 1 98 ? 4.979 -0.147 -15.077 1.00 92.69 98 ILE A C 1
ATOM 715 O O . ILE A 1 98 ? 4.948 -0.761 -16.146 1.00 92.69 98 ILE A O 1
ATOM 719 N N . CYS A 1 99 ? 4.346 1.016 -14.910 1.00 90.88 99 CYS A N 1
ATOM 720 C CA . CYS A 1 99 ? 3.421 1.573 -15.896 1.00 90.88 99 CYS A CA 1
ATOM 721 C C . CYS A 1 99 ? 4.000 2.695 -16.767 1.00 90.88 99 CYS A C 1
ATOM 723 O O . CYS A 1 99 ? 3.361 3.046 -17.762 1.00 90.88 99 CYS A O 1
ATOM 725 N N . ILE A 1 100 ? 5.168 3.242 -16.404 1.00 88.81 100 ILE A N 1
ATOM 726 C CA . ILE A 1 100 ? 5.866 4.304 -17.138 1.00 88.81 100 ILE A CA 1
ATOM 727 C C . ILE A 1 100 ? 7.260 3.835 -17.573 1.00 88.81 100 ILE A C 1
ATOM 729 O O . ILE A 1 100 ? 8.086 3.400 -16.763 1.00 88.81 100 ILE A O 1
ATOM 733 N N . ARG A 1 101 ? 7.548 3.976 -18.870 1.00 85.25 101 ARG A N 1
ATOM 734 C CA . ARG A 1 101 ? 8.864 3.676 -19.467 1.00 85.25 101 ARG A CA 1
ATOM 735 C C . ARG A 1 101 ? 9.880 4.793 -19.280 1.00 85.25 101 ARG A C 1
ATOM 737 O O . ARG A 1 101 ? 9.541 5.971 -19.242 1.00 85.25 101 ARG A O 1
ATOM 744 N N . ASN A 1 102 ? 11.160 4.419 -19.283 1.00 83.12 102 ASN A N 1
ATOM 745 C CA . ASN A 1 102 ? 12.280 5.356 -19.364 1.00 83.12 102 ASN A CA 1
ATOM 746 C C . ASN A 1 102 ? 12.517 5.773 -20.829 1.00 83.12 102 ASN A C 1
ATOM 748 O O . ASN A 1 102 ? 13.504 5.371 -21.450 1.00 83.12 102 ASN A O 1
ATOM 752 N N . HIS A 1 103 ? 11.595 6.556 -21.389 1.00 82.62 103 HIS A N 1
ATOM 753 C CA . HIS A 1 103 ? 11.640 7.002 -22.783 1.00 82.62 103 HIS A CA 1
ATOM 754 C C . HIS A 1 103 ? 11.198 8.467 -22.920 1.00 82.62 103 HIS A C 1
ATOM 756 O O . HIS A 1 103 ? 10.579 9.024 -22.012 1.00 82.62 103 HIS A O 1
ATOM 762 N N . SER A 1 104 ? 11.547 9.105 -24.040 1.00 79.94 104 SER A N 1
ATOM 763 C CA . SER A 1 104 ? 11.307 10.534 -24.273 1.00 79.94 104 SER A CA 1
ATOM 764 C C . SER A 1 104 ? 9.893 10.859 -24.759 1.00 79.94 104 SER A C 1
ATOM 766 O O . SER A 1 104 ? 9.402 11.950 -24.479 1.00 79.94 104 SER A O 1
ATOM 768 N N . THR A 1 105 ? 9.241 9.935 -25.472 1.00 70.62 105 THR A N 1
ATOM 769 C CA . THR A 1 105 ? 7.954 10.188 -26.153 1.00 70.62 105 THR A CA 1
ATOM 770 C C . THR A 1 105 ? 6.878 9.134 -25.899 1.00 70.62 105 THR A C 1
ATOM 772 O O . THR A 1 105 ? 5.723 9.356 -26.243 1.00 70.62 105 THR A O 1
ATOM 775 N N . SER A 1 106 ? 7.215 7.994 -25.289 1.00 69.81 106 SER A N 1
ATOM 776 C CA . SER A 1 106 ? 6.284 6.875 -25.101 1.00 69.81 106 SER A CA 1
ATOM 777 C C . SER A 1 106 ? 6.367 6.353 -23.669 1.00 69.81 106 SER A C 1
ATOM 779 O O . SER A 1 106 ? 7.404 5.878 -23.223 1.00 69.81 106 SER A O 1
ATOM 781 N N . HIS A 1 107 ? 5.279 6.478 -22.916 1.00 73.31 107 HIS A N 1
ATOM 782 C CA . HIS A 1 107 ? 5.282 6.237 -21.470 1.00 73.31 107 HIS A CA 1
ATOM 783 C C . HIS A 1 107 ? 4.436 5.015 -21.102 1.00 73.31 107 HIS A C 1
ATOM 785 O O . HIS A 1 107 ? 4.917 4.172 -20.353 1.00 73.31 107 HIS A O 1
ATOM 791 N N . ASP A 1 108 ? 3.273 4.848 -21.727 1.00 79.19 108 ASP A N 1
ATOM 792 C CA . ASP A 1 108 ? 2.253 3.850 -21.382 1.00 79.19 108 ASP A CA 1
ATOM 793 C C . ASP A 1 108 ? 2.709 2.403 -21.552 1.00 79.19 108 ASP A C 1
ATOM 795 O O . ASP A 1 108 ? 3.047 1.983 -22.664 1.00 79.19 108 ASP A O 1
ATOM 799 N N . THR A 1 109 ? 2.660 1.621 -20.471 1.00 84.44 109 THR A N 1
ATOM 800 C CA . THR A 1 109 ? 2.850 0.156 -20.524 1.00 84.44 109 THR A CA 1
ATOM 801 C C . THR A 1 109 ? 1.743 -0.6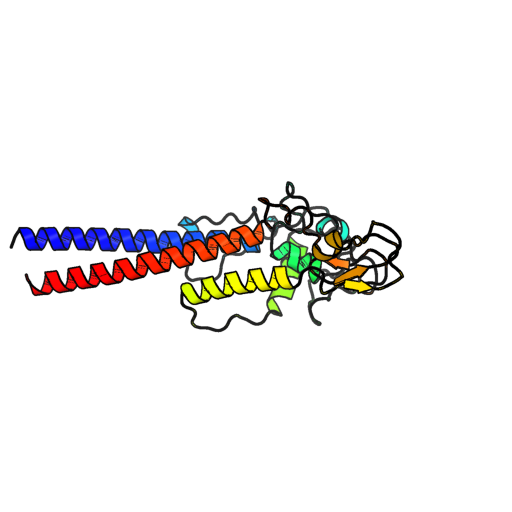50 -19.869 1.00 84.44 109 THR A C 1
ATOM 803 O O . THR A 1 109 ? 1.543 -1.801 -20.246 1.00 84.44 109 THR A O 1
ATOM 806 N N . CYS A 1 110 ? 1.011 -0.079 -18.912 1.00 87.06 110 CYS A N 1
ATOM 807 C CA . CYS A 1 110 ? -0.076 -0.788 -18.229 1.00 87.06 110 CYS A CA 1
ATOM 808 C C . CYS A 1 110 ? -1.409 -0.722 -18.983 1.00 87.06 110 CYS A C 1
ATOM 810 O O . CYS A 1 110 ? -2.184 -1.673 -18.949 1.00 87.06 110 CYS A O 1
ATOM 812 N N . THR A 1 111 ? -1.689 0.397 -19.646 1.00 84.25 111 THR A N 1
ATOM 813 C CA . THR A 1 111 ? -2.871 0.612 -20.489 1.00 84.25 111 THR A CA 1
ATOM 814 C C . THR A 1 111 ? -2.603 1.794 -21.409 1.00 84.25 111 THR A C 1
ATOM 816 O O . THR A 1 111 ? -1.784 2.644 -21.073 1.00 84.25 111 THR A O 1
ATOM 819 N N . SER A 1 112 ? -3.289 1.865 -22.545 1.00 82.69 112 SER A N 1
ATOM 820 C CA . SER A 1 112 ? -3.266 3.049 -23.405 1.00 82.69 112 SER A CA 1
ATOM 821 C C . SER A 1 112 ? -3.986 4.231 -22.753 1.00 82.69 112 SER A C 1
ATOM 823 O O . SER A 1 112 ? -4.999 4.031 -22.078 1.00 82.69 112 SER A O 1
ATOM 825 N N . GLY A 1 113 ? -3.537 5.450 -23.046 1.00 80.38 113 GLY A N 1
ATOM 826 C CA . GLY A 1 113 ? -4.213 6.686 -22.649 1.00 80.38 113 GLY A CA 1
ATOM 827 C C . GLY A 1 113 ? -3.800 7.199 -21.270 1.00 80.38 113 GLY A C 1
ATOM 828 O O . GLY A 1 113 ? -4.489 8.053 -20.705 1.00 80.38 113 GLY A O 1
ATOM 829 N N . ILE A 1 114 ? -2.691 6.702 -20.719 1.00 85.56 114 ILE A N 1
ATOM 830 C CA . ILE A 1 114 ? -2.035 7.372 -19.597 1.00 85.56 114 ILE A CA 1
ATOM 831 C C . ILE A 1 114 ? -1.346 8.602 -20.202 1.00 85.56 114 ILE A C 1
ATOM 833 O O . ILE A 1 114 ? -0.702 8.508 -21.229 1.00 85.56 114 ILE A O 1
ATOM 837 N N . ASN A 1 115 ? -1.564 9.791 -19.645 1.00 83.44 115 ASN A N 1
ATOM 838 C CA . ASN A 1 115 ? -0.972 11.016 -20.190 1.00 83.44 115 ASN A CA 1
ATOM 839 C C . ASN A 1 115 ? -0.561 11.952 -19.043 1.00 83.44 115 ASN A C 1
ATOM 841 O O . ASN A 1 115 ? -1.340 12.834 -18.658 1.00 83.44 115 ASN A O 1
ATOM 845 N N . PRO A 1 116 ? 0.600 11.698 -18.410 1.00 86.31 116 PRO A N 1
ATOM 846 C CA . PRO A 1 116 ? 1.202 12.627 -17.473 1.00 86.31 116 PRO A CA 1
ATOM 847 C C . PRO A 1 116 ? 1.595 13.914 -18.193 1.00 86.31 116 PRO A C 1
ATOM 849 O O . PRO A 1 116 ? 1.970 13.911 -19.363 1.00 86.31 116 PRO A O 1
ATOM 852 N N . SER A 1 117 ? 1.583 15.014 -17.452 1.00 86.69 117 SER A N 1
ATOM 853 C CA . SER A 1 117 ? 1.936 16.355 -17.928 1.00 86.69 117 SER A CA 1
ATOM 854 C C . SER A 1 117 ? 3.350 16.414 -18.518 1.00 86.69 117 SER A C 1
ATOM 856 O O . SER A 1 117 ? 3.636 17.235 -19.387 1.00 86.69 117 SER A O 1
ATOM 858 N N . THR A 1 118 ? 4.221 15.503 -18.079 1.00 83.69 118 THR A N 1
ATOM 859 C CA . THR A 1 118 ? 5.573 15.318 -18.596 1.00 83.69 118 THR A CA 1
ATOM 860 C C . THR A 1 118 ? 5.722 13.925 -19.209 1.00 83.69 118 THR A C 1
ATOM 862 O O . THR A 1 118 ? 5.678 12.925 -18.499 1.00 83.69 118 THR A O 1
ATOM 865 N N . ALA A 1 119 ? 5.978 13.846 -20.519 1.00 72.69 119 ALA A N 1
ATOM 866 C CA . ALA A 1 119 ? 6.087 12.568 -21.238 1.00 72.69 119 ALA A CA 1
ATOM 867 C C . ALA A 1 119 ? 7.471 11.892 -21.141 1.00 72.69 119 ALA A C 1
ATOM 869 O O . ALA A 1 119 ? 7.579 10.681 -21.328 1.00 72.69 119 ALA A O 1
ATOM 870 N N . ASN A 1 120 ? 8.535 12.657 -20.868 1.00 85.50 120 ASN A N 1
ATOM 871 C CA . ASN A 1 120 ? 9.910 12.157 -20.937 1.00 85.50 120 ASN A CA 1
ATOM 872 C C . ASN A 1 120 ? 10.399 11.651 -19.574 1.00 85.50 120 ASN A C 1
ATOM 874 O O . ASN A 1 120 ? 10.935 12.430 -18.799 1.00 85.50 120 ASN A O 1
ATOM 878 N N . PHE A 1 121 ? 10.288 10.366 -19.268 1.00 86.69 121 PHE A N 1
ATOM 879 C CA . PHE A 1 121 ? 10.819 9.808 -18.011 1.00 86.69 121 PHE A CA 1
ATOM 880 C C . PHE A 1 121 ? 12.273 9.312 -18.118 1.00 86.69 121 PHE A C 1
ATOM 882 O O . PHE A 1 121 ? 12.809 8.776 -17.149 1.00 86.69 121 PHE A O 1
ATOM 889 N N . ALA A 1 122 ? 12.926 9.525 -19.270 1.00 84.81 122 ALA A N 1
ATOM 890 C CA . ALA A 1 122 ? 14.348 9.238 -19.475 1.00 84.81 122 ALA A CA 1
ATOM 891 C C . ALA A 1 122 ? 15.293 10.299 -18.887 1.00 84.81 122 ALA A C 1
ATOM 893 O O . ALA A 1 122 ? 16.501 10.080 -18.825 1.00 84.81 122 ALA A O 1
ATOM 894 N N . THR A 1 123 ? 14.764 11.443 -18.456 1.00 88.06 123 THR A N 1
ATOM 895 C CA . THR A 1 123 ? 15.515 12.467 -17.722 1.00 88.06 123 THR A CA 1
ATOM 896 C C . THR A 1 123 ? 15.065 12.526 -16.268 1.00 88.06 123 THR A C 1
ATOM 898 O O . THR A 1 123 ? 14.054 11.936 -15.895 1.00 88.06 123 THR A O 1
ATOM 901 N N . THR A 1 124 ? 15.781 13.299 -15.454 1.00 91.12 124 THR A N 1
ATOM 902 C CA . THR A 1 124 ? 15.406 13.585 -14.067 1.00 91.12 124 THR A CA 1
ATOM 903 C C . THR A 1 124 ? 13.953 14.036 -13.939 1.00 91.12 124 THR A C 1
ATOM 905 O O . THR A 1 124 ? 13.497 14.900 -14.694 1.00 91.12 124 THR A O 1
ATOM 908 N N . ARG A 1 125 ? 13.244 13.478 -12.954 1.00 90.62 125 ARG A N 1
ATOM 909 C CA . ARG A 1 125 ? 11.869 13.851 -12.614 1.00 90.62 125 ARG A CA 1
ATOM 910 C C . ARG A 1 125 ? 11.736 14.199 -11.148 1.00 90.62 125 ARG A C 1
ATOM 912 O O . ARG A 1 125 ? 12.409 13.621 -10.299 1.00 90.62 125 ARG A O 1
ATOM 919 N N . SER A 1 126 ? 10.861 15.160 -10.884 1.00 92.56 126 SER A N 1
ATOM 920 C CA . SER A 1 126 ? 10.531 15.582 -9.533 1.00 92.56 126 SER A CA 1
ATOM 921 C C . SER A 1 126 ? 9.480 14.654 -8.904 1.00 92.56 126 SER A C 1
ATOM 923 O O . SER A 1 126 ? 8.758 13.947 -9.615 1.00 92.56 126 SER A O 1
ATOM 925 N N . PRO A 1 127 ? 9.309 14.710 -7.573 1.00 93.62 127 PRO A N 1
ATOM 926 C CA . PRO A 1 127 ? 8.187 14.068 -6.897 1.00 93.62 127 PRO A CA 1
ATOM 927 C C . PRO A 1 127 ? 6.816 14.497 -7.432 1.00 93.62 127 PRO A C 1
ATOM 929 O O . PRO A 1 127 ? 5.905 13.678 -7.488 1.00 93.62 127 PRO A O 1
ATOM 932 N N . ALA A 1 128 ? 6.675 15.747 -7.887 1.00 93.31 128 ALA A N 1
ATOM 933 C CA . ALA A 1 128 ? 5.433 16.241 -8.473 1.00 93.31 128 ALA A CA 1
ATOM 934 C C . ALA A 1 128 ? 5.125 15.593 -9.832 1.00 93.31 128 ALA A C 1
ATOM 936 O O . ALA A 1 128 ? 3.983 15.204 -10.067 1.00 93.31 128 ALA A O 1
ATOM 937 N N . ASP A 1 129 ? 6.138 15.412 -10.689 1.00 92.56 129 ASP A N 1
ATOM 938 C CA . ASP A 1 129 ? 5.975 14.729 -11.981 1.00 92.56 129 ASP A CA 1
ATOM 939 C C . ASP A 1 129 ? 5.542 13.268 -11.787 1.00 92.56 129 ASP A C 1
ATOM 941 O O . ASP A 1 129 ? 4.640 12.772 -12.463 1.00 92.56 129 ASP A O 1
ATOM 945 N N . ALA A 1 130 ? 6.175 12.572 -10.837 1.00 92.62 130 ALA A N 1
ATOM 946 C CA . ALA A 1 130 ? 5.843 11.187 -10.523 1.00 92.62 130 ALA A CA 1
ATOM 947 C C . ALA A 1 130 ? 4.452 11.058 -9.876 1.00 92.62 130 ALA A C 1
ATOM 949 O O . ALA A 1 130 ? 3.717 10.118 -10.187 1.00 92.62 130 ALA A O 1
ATOM 950 N N . ALA A 1 131 ? 4.062 12.018 -9.031 1.00 94.06 131 ALA A N 1
ATOM 951 C CA . ALA A 1 131 ? 2.722 12.081 -8.456 1.00 94.06 131 ALA A CA 1
ATOM 952 C C . ALA A 1 131 ? 1.645 12.264 -9.534 1.00 94.06 131 ALA A C 1
ATOM 954 O O . ALA A 1 131 ? 0.642 11.553 -9.507 1.00 94.06 131 ALA A O 1
ATOM 955 N N . ASP A 1 132 ? 1.854 13.168 -10.496 1.00 93.06 132 ASP A N 1
ATOM 956 C CA . ASP A 1 132 ? 0.923 13.354 -11.615 1.00 93.06 132 ASP A CA 1
ATOM 957 C C . ASP A 1 132 ? 0.785 12.064 -12.435 1.00 93.06 132 ASP A C 1
ATOM 959 O O . ASP A 1 132 ? -0.329 11.580 -12.634 1.00 93.06 132 ASP A O 1
ATOM 963 N N . ALA A 1 133 ? 1.901 11.429 -12.812 1.00 92.25 133 ALA A N 1
ATOM 964 C CA . ALA A 1 133 ? 1.870 10.152 -13.525 1.00 92.25 133 ALA A CA 1
ATOM 965 C C . ALA A 1 133 ? 1.108 9.063 -12.763 1.00 92.25 133 ALA A C 1
ATOM 967 O O . ALA A 1 133 ? 0.245 8.398 -13.338 1.00 92.25 133 ALA A O 1
ATOM 968 N N . PHE A 1 134 ? 1.370 8.913 -11.464 1.00 93.44 134 PHE A N 1
ATOM 969 C CA . PHE A 1 134 ? 0.645 7.969 -10.621 1.00 93.44 134 PHE A CA 1
ATOM 970 C C . PHE A 1 134 ? -0.868 8.222 -10.633 1.00 93.44 134 PHE A C 1
ATOM 972 O O . PHE A 1 134 ? -1.649 7.287 -10.797 1.00 93.44 134 PHE A O 1
ATOM 979 N N . GLU A 1 135 ? -1.300 9.474 -10.500 1.00 92.19 135 GLU A N 1
ATOM 980 C CA . GLU A 1 135 ? -2.724 9.817 -10.501 1.00 92.19 135 GLU A CA 1
ATOM 981 C C . GLU A 1 135 ? -3.382 9.551 -11.863 1.00 92.19 135 GLU A C 1
ATOM 983 O O . GLU A 1 135 ? -4.506 9.048 -11.907 1.00 92.19 135 GLU A O 1
ATOM 988 N N . LYS A 1 136 ? -2.675 9.789 -12.978 1.00 91.75 136 LYS A N 1
ATOM 989 C CA . LYS A 1 136 ? -3.159 9.419 -14.320 1.00 91.75 136 LYS A CA 1
ATOM 990 C C . LYS A 1 136 ? -3.284 7.909 -14.500 1.00 91.75 136 LYS A C 1
ATOM 992 O O . LYS A 1 136 ? -4.240 7.465 -15.129 1.00 91.75 136 LYS A O 1
ATOM 997 N N . ILE A 1 137 ? -2.369 7.122 -13.931 1.00 92.38 137 ILE A N 1
ATOM 998 C CA . ILE A 1 137 ? -2.460 5.655 -13.944 1.00 92.38 137 ILE A CA 1
ATOM 999 C C . ILE A 1 137 ? -3.660 5.190 -13.120 1.00 92.38 137 ILE A C 1
ATOM 1001 O O . ILE A 1 137 ? -4.472 4.403 -13.600 1.00 92.38 137 ILE A O 1
ATOM 1005 N N . VAL A 1 138 ? -3.803 5.692 -11.890 1.00 90.00 138 VAL A N 1
ATOM 1006 C CA . VAL A 1 138 ? -4.889 5.288 -10.986 1.00 90.00 138 VAL A CA 1
ATOM 1007 C C . VAL A 1 138 ? -6.261 5.671 -11.538 1.00 90.00 138 VAL A C 1
ATOM 1009 O O . VAL A 1 138 ? -7.217 4.931 -11.323 1.00 90.00 138 VAL A O 1
ATOM 1012 N N . ALA A 1 139 ? -6.371 6.763 -12.298 1.00 89.75 139 ALA A N 1
ATOM 1013 C CA . ALA A 1 139 ? -7.610 7.130 -12.984 1.00 89.75 139 ALA A CA 1
ATOM 1014 C C . ALA A 1 139 ? -8.083 6.072 -14.003 1.00 89.75 139 ALA A C 1
ATOM 1016 O O . ALA A 1 139 ? -9.272 6.016 -14.308 1.00 89.75 139 ALA A O 1
ATOM 1017 N N . GLN A 1 140 ? -7.179 5.220 -14.501 1.00 89.31 140 GLN A N 1
ATOM 1018 C CA . GLN A 1 140 ? -7.509 4.099 -15.388 1.00 89.31 140 GLN A CA 1
ATOM 1019 C C . GLN A 1 140 ? -7.859 2.813 -14.623 1.00 89.31 140 GLN A C 1
ATOM 1021 O O . GLN A 1 140 ? -8.343 1.841 -15.209 1.00 89.31 140 GLN A O 1
ATOM 1026 N N . CYS A 1 141 ? -7.605 2.762 -13.313 1.00 87.94 141 CYS A N 1
ATOM 1027 C CA . CYS A 1 141 ? -7.956 1.607 -12.500 1.00 87.94 141 CYS A CA 1
ATOM 1028 C C . CYS A 1 141 ? -9.473 1.545 -12.295 1.00 87.94 141 CYS A C 1
ATOM 1030 O O . CYS A 1 141 ? -10.117 2.537 -11.955 1.00 87.94 141 CYS A O 1
ATOM 1032 N N . LYS A 1 142 ? -10.051 0.347 -12.438 1.00 80.38 142 LYS A N 1
ATOM 1033 C CA . LYS A 1 142 ? -11.461 0.130 -12.098 1.00 80.38 142 LYS A CA 1
ATOM 1034 C C . LYS A 1 142 ? -11.668 0.406 -10.603 1.00 80.38 142 LYS A C 1
ATOM 1036 O O . LYS A 1 142 ? -10.896 -0.123 -9.797 1.00 80.38 142 LYS A O 1
ATOM 1041 N N . PRO A 1 143 ? -12.693 1.185 -10.216 1.00 70.50 143 PRO A N 1
ATOM 1042 C CA . PRO A 1 143 ? -13.007 1.360 -8.809 1.00 70.50 143 PRO A CA 1
ATOM 1043 C C . PRO A 1 143 ? -13.388 0.012 -8.189 1.00 70.50 143 PRO A C 1
ATOM 1045 O O . PRO A 1 143 ? -13.925 -0.874 -8.860 1.00 70.50 143 PRO A O 1
ATOM 1048 N N . GLY A 1 144 ? -13.115 -0.139 -6.893 1.00 66.06 144 GLY A N 1
ATOM 1049 C CA . GLY A 1 144 ? -13.651 -1.260 -6.125 1.00 66.06 144 GLY A CA 1
ATOM 1050 C C . GLY A 1 144 ? -15.183 -1.226 -6.115 1.00 66.06 144 GLY A C 1
ATOM 1051 O O . GLY A 1 144 ? -15.786 -0.155 -6.180 1.00 66.06 144 GLY A O 1
ATOM 1052 N N . SER A 1 145 ? -15.817 -2.395 -6.037 1.00 59.03 145 SER A N 1
ATOM 1053 C CA . SER A 1 145 ? -17.272 -2.505 -5.894 1.00 59.03 145 SER A CA 1
ATOM 1054 C C . SER A 1 145 ? -17.742 -1.940 -4.547 1.00 59.03 145 SER A C 1
ATOM 1056 O O . SER A 1 145 ? -17.092 -2.170 -3.524 1.00 59.03 145 SER A O 1
ATOM 1058 N N . GLY A 1 146 ? -18.869 -1.221 -4.559 1.00 65.88 146 GLY A N 1
ATOM 1059 C CA . GLY A 1 146 ? -19.514 -0.657 -3.369 1.00 65.88 146 GLY A CA 1
ATOM 1060 C C . GLY A 1 146 ? -20.075 -1.716 -2.412 1.00 65.88 146 GLY A C 1
ATOM 1061 O O . GLY A 1 146 ? -20.330 -2.848 -2.815 1.00 65.88 146 GLY A O 1
ATOM 1062 N N . ASP A 1 147 ? -20.230 -1.308 -1.150 1.00 57.09 147 ASP A N 1
ATOM 1063 C CA . ASP A 1 147 ? -20.628 -2.075 0.041 1.00 57.09 147 ASP A CA 1
ATOM 1064 C C . ASP A 1 147 ? -19.719 -3.255 0.416 1.00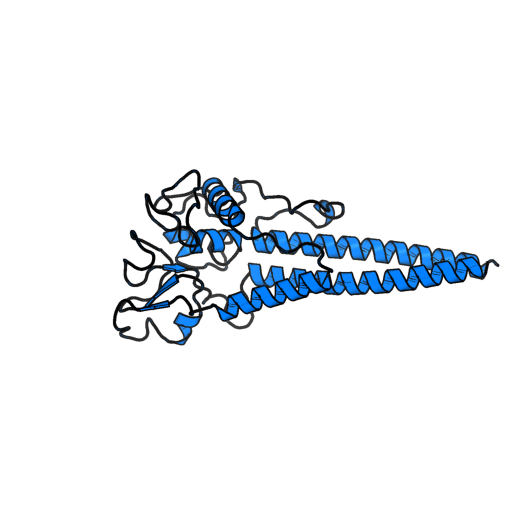 57.09 147 ASP A C 1
ATOM 1066 O O . ASP A 1 147 ? -19.980 -4.429 0.151 1.00 57.09 147 ASP A O 1
ATOM 1070 N N . ALA A 1 148 ? -18.643 -2.936 1.140 1.00 74.38 148 ALA A N 1
ATOM 1071 C CA . ALA A 1 148 ? -17.755 -3.925 1.734 1.00 74.38 148 ALA A CA 1
ATOM 1072 C C . ALA A 1 148 ? -17.770 -3.833 3.266 1.00 74.38 148 ALA A C 1
ATOM 1074 O O . ALA A 1 148 ? -17.505 -2.786 3.854 1.00 74.38 148 ALA A O 1
ATOM 1075 N N . THR A 1 149 ? -18.036 -4.959 3.933 1.00 87.00 149 THR A N 1
ATOM 1076 C CA . THR A 1 149 ? -17.817 -5.082 5.383 1.00 87.00 149 THR A CA 1
ATOM 1077 C C . THR A 1 149 ? -16.319 -5.022 5.704 1.00 87.00 149 THR A C 1
ATOM 1079 O O . THR A 1 149 ? -15.489 -5.339 4.848 1.00 87.00 149 THR A O 1
ATOM 1082 N N . LEU A 1 150 ? -15.948 -4.716 6.957 1.00 87.44 150 LEU A N 1
ATOM 1083 C CA . LEU A 1 150 ? -14.539 -4.734 7.394 1.00 87.44 150 LEU A CA 1
ATOM 1084 C C . LEU A 1 150 ? -13.837 -6.063 7.053 1.00 87.44 150 LEU A C 1
ATOM 1086 O O . LEU A 1 150 ? -12.679 -6.065 6.641 1.00 87.44 150 LEU A O 1
ATOM 1090 N N . LEU A 1 151 ? -14.546 -7.195 7.172 1.00 89.25 151 LEU A N 1
ATOM 1091 C CA . LEU A 1 151 ? -13.983 -8.509 6.849 1.00 89.25 151 LEU A CA 1
ATOM 1092 C C . LEU A 1 151 ? -13.805 -8.717 5.344 1.00 89.25 151 LEU A C 1
ATOM 1094 O O . LEU A 1 151 ? -12.808 -9.312 4.935 1.00 89.25 151 LEU A O 1
ATOM 1098 N N . ASN A 1 152 ? -14.743 -8.232 4.529 1.00 90.69 152 ASN A N 1
ATOM 1099 C CA . ASN A 1 152 ? -14.630 -8.320 3.075 1.00 90.69 152 ASN A CA 1
ATOM 1100 C C . ASN A 1 152 ? -13.439 -7.492 2.590 1.00 90.69 152 ASN A C 1
ATOM 1102 O O . ASN A 1 152 ? -12.650 -7.983 1.790 1.00 90.69 152 ASN A O 1
ATOM 1106 N N . ILE A 1 153 ? -13.249 -6.284 3.135 1.00 89.88 153 ILE A N 1
ATOM 1107 C CA . ILE A 1 153 ? -12.078 -5.452 2.831 1.00 89.88 153 ILE A CA 1
ATOM 1108 C C . ILE A 1 153 ? -10.794 -6.186 3.234 1.00 89.88 153 ILE A C 1
ATOM 1110 O O . ILE A 1 153 ? -9.905 -6.345 2.403 1.00 89.88 153 ILE A O 1
ATOM 1114 N N . ALA A 1 154 ? -10.709 -6.696 4.468 1.00 92.94 154 ALA A N 1
ATOM 1115 C CA . ALA A 1 154 ? -9.530 -7.430 4.933 1.00 92.94 154 ALA A CA 1
ATOM 1116 C C . ALA A 1 154 ? -9.212 -8.647 4.044 1.00 92.94 154 ALA A C 1
ATOM 1118 O O . ALA A 1 154 ? -8.058 -8.861 3.680 1.00 92.94 154 ALA A O 1
ATOM 1119 N N . SER A 1 155 ? -10.233 -9.414 3.654 1.00 92.00 155 SER A N 1
ATOM 1120 C CA . SER A 1 155 ? -10.077 -10.598 2.799 1.00 92.00 155 SER A CA 1
ATOM 1121 C C . SER A 1 155 ? -9.638 -10.225 1.384 1.00 92.00 155 SER A C 1
ATOM 1123 O O . SER A 1 155 ? -8.745 -10.864 0.832 1.00 92.00 155 SER A O 1
ATOM 1125 N N . ASN A 1 156 ? -10.206 -9.158 0.816 1.00 91.56 156 ASN A N 1
ATOM 1126 C CA . ASN A 1 156 ? -9.820 -8.649 -0.499 1.00 91.56 156 ASN A CA 1
ATOM 1127 C C . ASN A 1 156 ? -8.373 -8.147 -0.510 1.00 91.56 156 ASN A C 1
ATOM 1129 O O . ASN A 1 156 ? -7.658 -8.404 -1.473 1.00 91.56 156 ASN A O 1
ATOM 1133 N N . LEU A 1 157 ? -7.919 -7.491 0.561 1.00 93.19 157 LEU A N 1
ATOM 1134 C CA . LEU A 1 157 ? -6.527 -7.060 0.700 1.00 93.19 157 LEU A CA 1
ATOM 1135 C C . LEU A 1 157 ? -5.568 -8.251 0.778 1.00 93.19 157 LEU A C 1
ATOM 1137 O O . LEU A 1 157 ? -4.578 -8.284 0.051 1.00 93.19 157 LEU A O 1
ATOM 1141 N N . THR A 1 158 ? -5.882 -9.263 1.593 1.00 93.38 158 THR A N 1
ATOM 1142 C CA . THR A 1 158 ? -5.080 -10.496 1.653 1.00 93.38 158 THR A CA 1
ATOM 1143 C C . THR A 1 158 ? -5.032 -11.198 0.294 1.00 93.38 158 THR A C 1
ATOM 1145 O O . THR A 1 158 ? -3.960 -11.611 -0.144 1.00 93.38 158 THR A O 1
ATOM 1148 N N . LYS A 1 159 ? -6.166 -11.282 -0.410 1.00 93.50 159 LYS A N 1
ATOM 1149 C CA . LYS A 1 159 ? -6.229 -11.857 -1.757 1.00 93.50 159 LYS A CA 1
ATOM 1150 C C . LYS A 1 159 ? -5.389 -11.058 -2.757 1.00 93.50 159 LYS A C 1
ATOM 1152 O O . LYS A 1 159 ? -4.630 -11.652 -3.511 1.00 93.50 159 LYS A O 1
ATOM 1157 N N . ALA A 1 160 ? -5.474 -9.728 -2.738 1.00 93.06 160 ALA A N 1
ATOM 1158 C CA . ALA A 1 160 ? -4.687 -8.868 -3.621 1.00 93.06 160 ALA A CA 1
ATOM 1159 C C . ALA A 1 160 ? -3.174 -9.046 -3.397 1.00 93.06 160 ALA A C 1
ATOM 1161 O O . ALA A 1 160 ? -2.419 -9.148 -4.360 1.00 93.06 160 ALA A O 1
ATOM 1162 N N . VAL A 1 161 ? -2.729 -9.163 -2.140 1.00 94.31 161 VAL A N 1
ATOM 1163 C CA . VAL A 1 161 ? -1.327 -9.473 -1.806 1.00 94.31 161 VAL A CA 1
ATOM 1164 C C . VAL A 1 161 ? -0.907 -10.834 -2.373 1.00 94.31 161 VAL A C 1
ATOM 1166 O O . VAL A 1 161 ? 0.148 -10.949 -2.996 1.00 94.31 161 VAL A O 1
ATOM 1169 N N . GLN A 1 162 ? -1.743 -11.864 -2.222 1.00 94.31 162 GLN A N 1
ATOM 1170 C CA . GLN A 1 162 ? -1.474 -13.185 -2.799 1.00 94.31 162 GLN A CA 1
ATOM 1171 C C . GLN A 1 162 ? -1.402 -13.144 -4.328 1.00 94.31 162 GLN A C 1
ATOM 1173 O O . GLN A 1 162 ? -0.533 -13.785 -4.914 1.00 94.31 162 GLN A O 1
ATOM 1178 N N . GLU A 1 163 ? -2.273 -12.374 -4.982 1.00 94.19 163 GLU A N 1
ATOM 1179 C CA . GLU A 1 163 ? -2.238 -12.184 -6.433 1.00 94.19 163 GLU A CA 1
ATOM 1180 C C . GLU A 1 163 ? -0.951 -11.494 -6.894 1.00 94.19 163 GLU A C 1
ATOM 1182 O O . GLU A 1 163 ? -0.422 -11.848 -7.949 1.00 94.19 163 GLU A O 1
ATOM 1187 N N . VAL A 1 164 ? -0.415 -10.557 -6.106 1.00 93.06 164 VAL A N 1
ATOM 1188 C CA . VAL A 1 164 ? 0.873 -9.914 -6.394 1.00 93.06 164 VAL A CA 1
ATOM 1189 C C . VAL A 1 164 ? 2.004 -10.937 -6.344 1.00 93.06 164 VAL A C 1
ATOM 1191 O O . VAL A 1 164 ? 2.723 -11.095 -7.332 1.00 93.06 164 VAL A O 1
ATOM 1194 N N . TYR A 1 165 ? 2.113 -11.702 -5.253 1.00 92.56 165 TYR A N 1
ATOM 1195 C CA . TYR A 1 165 ? 3.122 -12.760 -5.139 1.00 92.56 165 TYR A CA 1
ATOM 1196 C C . TYR A 1 165 ? 2.974 -13.823 -6.233 1.00 92.56 165 TYR A C 1
ATOM 1198 O O . TYR A 1 165 ? 3.957 -14.236 -6.843 1.00 92.56 165 TYR A O 1
ATOM 1206 N N . ALA A 1 166 ? 1.741 -14.217 -6.557 1.00 92.75 166 ALA A N 1
ATOM 1207 C CA . ALA A 1 166 ? 1.462 -15.202 -7.595 1.00 92.75 166 ALA A CA 1
ATOM 1208 C C . ALA A 1 166 ? 1.797 -14.715 -9.014 1.00 92.75 166 ALA A C 1
ATOM 1210 O O . ALA A 1 166 ? 1.816 -15.535 -9.934 1.00 92.75 166 ALA A O 1
ATOM 1211 N N . ARG A 1 167 ? 2.010 -13.412 -9.229 1.00 93.19 167 ARG A N 1
ATOM 1212 C CA . ARG A 1 167 ? 2.391 -12.822 -10.524 1.00 93.19 167 ARG A CA 1
ATOM 1213 C C . ARG A 1 167 ? 3.896 -12.611 -10.676 1.00 93.19 167 ARG A C 1
ATOM 1215 O O . ARG A 1 167 ? 4.338 -12.329 -11.791 1.00 93.19 167 ARG A O 1
ATOM 1222 N N . LEU A 1 168 ? 4.676 -12.774 -9.610 1.00 91.31 168 LEU A N 1
ATOM 1223 C CA . LEU A 1 168 ? 6.128 -12.660 -9.686 1.00 91.31 168 LEU A CA 1
ATOM 1224 C C . LEU A 1 168 ? 6.715 -13.639 -10.715 1.00 91.31 168 LEU A C 1
ATOM 1226 O O . LEU A 1 168 ? 6.294 -14.791 -10.826 1.00 91.31 168 LEU A O 1
ATOM 1230 N N . GLY A 1 169 ? 7.651 -13.150 -11.526 1.00 88.94 169 GLY A N 1
ATOM 1231 C CA . GLY A 1 169 ? 8.319 -13.880 -12.605 1.00 88.94 169 GLY A CA 1
ATOM 1232 C C . GLY A 1 169 ? 7.448 -14.221 -13.822 1.00 88.94 169 GLY A C 1
ATOM 1233 O O . GLY A 1 169 ? 7.982 -14.660 -14.841 1.00 88.94 169 GLY A O 1
ATOM 1234 N N . LYS A 1 170 ? 6.124 -14.010 -13.772 1.00 89.69 170 LYS A N 1
ATOM 1235 C CA . LYS A 1 170 ? 5.212 -14.456 -14.843 1.00 89.69 170 LYS A CA 1
ATOM 1236 C C . LYS A 1 170 ? 5.272 -13.615 -16.113 1.00 89.69 170 LYS A C 1
ATOM 1238 O O . LYS A 1 170 ? 5.045 -14.149 -17.190 1.00 89.69 170 LYS A O 1
ATOM 1243 N N . ASN A 1 171 ? 5.612 -12.333 -16.007 1.00 88.75 171 ASN A N 1
ATOM 1244 C CA . ASN A 1 171 ? 5.698 -11.422 -17.155 1.00 88.75 171 ASN A CA 1
ATOM 1245 C C . ASN A 1 171 ? 7.119 -11.373 -17.745 1.00 88.75 171 ASN A C 1
ATOM 1247 O O . ASN A 1 171 ? 7.625 -10.305 -18.092 1.00 88.75 171 ASN A O 1
ATOM 1251 N N . SER A 1 172 ? 7.781 -12.526 -17.819 1.00 86.75 172 SER A N 1
ATOM 1252 C CA . SER A 1 172 ? 9.108 -12.628 -18.420 1.00 86.75 172 SER A CA 1
ATOM 1253 C C . SER A 1 172 ? 9.026 -12.738 -19.946 1.00 86.75 172 SER A C 1
ATOM 1255 O O . SER A 1 172 ? 8.170 -13.433 -20.491 1.00 86.75 172 SER A O 1
ATOM 1257 N N . ILE A 1 173 ? 9.922 -12.043 -20.646 1.00 86.44 173 ILE A N 1
ATOM 1258 C CA . ILE A 1 173 ? 10.015 -12.017 -22.110 1.00 86.44 173 ILE A CA 1
ATOM 1259 C C . ILE A 1 173 ? 11.365 -12.614 -22.498 1.00 86.44 173 ILE A C 1
ATOM 1261 O O . ILE A 1 173 ? 12.408 -12.053 -22.172 1.00 86.44 173 ILE A O 1
ATOM 1265 N N . THR A 1 174 ? 11.368 -13.752 -23.189 1.00 82.88 174 THR A N 1
ATOM 1266 C CA . THR A 1 174 ? 12.622 -14.380 -23.633 1.00 82.88 174 THR A CA 1
ATOM 1267 C C . THR A 1 174 ? 13.087 -13.728 -24.931 1.00 82.88 174 THR A C 1
ATOM 1269 O O . THR A 1 174 ? 12.415 -13.857 -25.949 1.00 82.88 174 THR A O 1
ATOM 1272 N N . THR A 1 175 ? 14.219 -13.025 -24.898 1.00 76.00 175 THR A N 1
ATOM 1273 C CA . THR A 1 175 ? 14.771 -12.298 -26.058 1.00 76.00 175 THR A CA 1
ATOM 1274 C C . THR A 1 175 ? 15.980 -12.990 -26.686 1.00 76.00 175 THR A C 1
ATOM 1276 O O . THR A 1 175 ? 16.304 -12.732 -27.840 1.00 76.00 175 THR A O 1
ATOM 1279 N N . ALA A 1 176 ? 16.639 -13.891 -25.954 1.00 74.69 176 ALA A N 1
ATOM 1280 C CA . ALA A 1 176 ? 17.722 -14.738 -26.449 1.00 74.69 176 ALA A CA 1
ATOM 1281 C C . ALA A 1 176 ? 17.890 -15.972 -25.548 1.00 74.69 176 ALA A C 1
ATOM 1283 O O . ALA A 1 176 ? 17.280 -16.061 -24.478 1.00 74.69 176 ALA A O 1
ATOM 1284 N N . ALA A 1 177 ? 18.760 -16.907 -25.942 1.00 70.06 177 ALA A N 1
ATOM 1285 C CA . ALA A 1 177 ? 19.167 -17.991 -25.057 1.00 70.06 177 ALA A CA 1
ATOM 1286 C C . ALA A 1 177 ? 19.802 -17.407 -23.783 1.00 70.06 177 ALA A C 1
ATOM 1288 O O . ALA A 1 177 ? 20.765 -16.642 -23.843 1.00 70.06 177 ALA A O 1
ATOM 1289 N N . ALA A 1 178 ? 19.256 -17.761 -22.622 1.00 65.56 178 ALA A N 1
ATOM 1290 C CA . ALA A 1 178 ? 19.826 -17.360 -21.347 1.00 65.56 178 ALA A CA 1
ATOM 1291 C C . ALA A 1 178 ? 21.085 -18.191 -21.071 1.00 65.56 178 ALA A C 1
ATOM 1293 O O . ALA A 1 178 ? 20.997 -19.343 -20.652 1.00 65.56 178 ALA A O 1
ATOM 1294 N N . THR A 1 179 ? 22.258 -17.616 -21.319 1.00 59.59 179 THR A N 1
ATOM 1295 C CA . THR A 1 179 ? 23.548 -18.258 -21.045 1.00 59.59 179 THR A CA 1
ATOM 1296 C C . THR A 1 179 ? 24.044 -17.884 -19.647 1.00 59.59 179 THR A C 1
ATOM 1298 O O . THR A 1 179 ? 24.119 -16.704 -19.311 1.00 59.59 179 THR A O 1
ATOM 1301 N N . GLY A 1 180 ? 24.412 -18.877 -18.832 1.00 61.84 180 GLY A N 1
ATOM 1302 C CA . GLY A 1 180 ? 25.044 -18.667 -17.522 1.00 61.84 180 GLY A CA 1
ATOM 1303 C C . GLY A 1 180 ? 24.094 -18.506 -16.323 1.00 61.84 180 GLY A C 1
ATOM 1304 O O . GLY A 1 180 ? 22.869 -18.560 -16.433 1.00 61.84 180 GLY A O 1
ATOM 1305 N N . THR A 1 181 ? 24.684 -18.325 -15.137 1.00 61.47 181 THR A N 1
ATOM 1306 C CA . THR A 1 181 ? 23.995 -18.253 -13.830 1.00 61.47 181 THR A CA 1
ATOM 1307 C C . THR A 1 181 ? 23.250 -16.937 -13.591 1.00 61.47 181 THR A C 1
ATOM 1309 O O . THR A 1 181 ? 22.415 -16.852 -12.690 1.00 61.47 181 THR A O 1
ATOM 1312 N N . THR A 1 182 ? 23.498 -15.917 -14.416 1.00 59.66 182 THR A N 1
ATOM 1313 C CA . THR A 1 182 ? 22.947 -14.558 -14.298 1.00 59.66 182 THR A CA 1
ATOM 1314 C C . THR A 1 182 ? 21.419 -14.509 -14.417 1.00 59.66 182 THR A C 1
ATOM 1316 O O . THR A 1 182 ? 20.776 -13.607 -13.883 1.00 59.66 182 THR A O 1
ATOM 1319 N N . ASN A 1 183 ? 20.835 -15.528 -15.053 1.00 63.22 183 ASN A N 1
ATOM 1320 C CA . ASN A 1 183 ? 19.398 -15.753 -15.161 1.00 63.22 183 ASN A CA 1
ATOM 1321 C C . ASN A 1 183 ? 18.965 -17.003 -14.380 1.00 63.22 183 ASN A C 1
ATOM 1323 O O . ASN A 1 183 ? 18.110 -17.751 -14.854 1.00 63.22 183 ASN A O 1
ATOM 1327 N N . GLY A 1 184 ? 19.578 -17.304 -13.236 1.00 65.00 184 GLY A N 1
ATOM 1328 C CA . GLY A 1 184 ? 19.200 -18.465 -12.428 1.00 65.00 184 GLY A CA 1
ATOM 1329 C C . GLY A 1 184 ? 17.703 -18.472 -12.094 1.00 65.00 184 GLY A C 1
ATOM 1330 O O . GLY A 1 184 ? 17.110 -17.414 -11.870 1.00 65.00 184 GLY A O 1
ATOM 1331 N N . ALA A 1 185 ? 17.095 -19.664 -12.054 1.00 62.69 185 ALA A N 1
ATOM 1332 C CA . ALA A 1 185 ? 15.655 -19.841 -11.840 1.00 62.69 185 ALA A CA 1
ATOM 1333 C C . ALA A 1 185 ? 15.144 -19.052 -10.621 1.00 62.69 185 ALA A C 1
ATOM 1335 O O . ALA A 1 185 ? 14.150 -18.346 -10.727 1.00 62.69 185 ALA A O 1
ATOM 1336 N N . ALA A 1 186 ? 15.889 -19.067 -9.511 1.00 69.38 186 ALA A N 1
ATOM 1337 C CA . ALA A 1 186 ? 15.524 -18.359 -8.285 1.00 69.38 186 ALA A CA 1
ATOM 1338 C C . ALA A 1 186 ? 15.410 -16.832 -8.450 1.00 69.38 186 ALA A C 1
ATOM 1340 O O . ALA A 1 186 ? 14.514 -16.230 -7.872 1.00 69.38 186 ALA A O 1
ATOM 1341 N N . LYS A 1 187 ? 16.273 -16.191 -9.254 1.00 75.81 187 LYS A N 1
ATOM 1342 C CA . LYS A 1 187 ? 16.245 -14.728 -9.427 1.00 75.81 187 LYS A CA 1
ATOM 1343 C C . LYS A 1 187 ? 15.087 -14.281 -10.325 1.00 75.81 187 LYS A C 1
ATOM 1345 O O . LYS A 1 187 ? 14.502 -13.232 -10.089 1.00 75.81 187 LYS A O 1
ATOM 1350 N N . ARG A 1 188 ? 14.710 -15.090 -11.324 1.00 75.06 188 ARG A N 1
ATOM 1351 C CA . ARG A 1 188 ? 13.604 -14.773 -12.25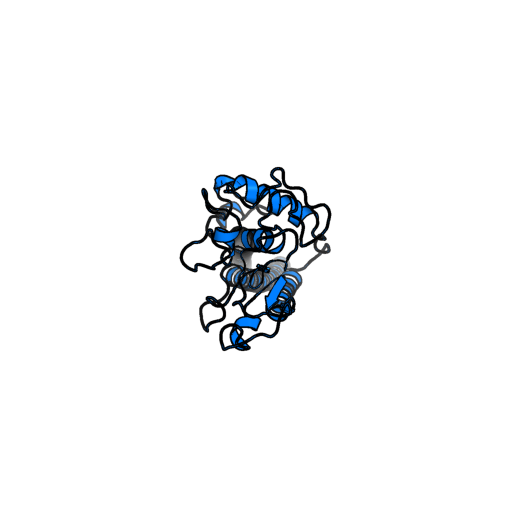3 1.00 75.06 188 ARG A CA 1
ATOM 1352 C C . ARG A 1 188 ? 12.259 -14.632 -11.540 1.00 75.06 188 ARG A C 1
ATOM 1354 O O . ARG A 1 188 ? 11.436 -13.821 -11.943 1.00 75.06 188 ARG A O 1
ATOM 1361 N N . PHE A 1 189 ? 12.053 -15.382 -10.460 1.00 84.50 189 PHE A N 1
ATOM 1362 C CA . PHE A 1 189 ? 10.822 -15.331 -9.668 1.00 84.50 189 PHE A CA 1
ATOM 1363 C C . PHE A 1 189 ? 10.751 -14.150 -8.695 1.00 84.50 189 PHE A C 1
ATOM 1365 O O . PHE A 1 189 ? 9.772 -14.040 -7.969 1.00 84.50 189 PHE A O 1
ATOM 1372 N N . ASN A 1 190 ? 11.741 -13.253 -8.687 1.00 89.06 190 ASN A N 1
ATOM 1373 C CA . ASN A 1 190 ? 11.737 -12.087 -7.802 1.00 89.06 190 ASN A CA 1
ATOM 1374 C C . ASN A 1 190 ? 11.199 -10.820 -8.474 1.00 89.06 190 ASN A C 1
ATOM 1376 O O . ASN A 1 190 ? 10.984 -9.814 -7.800 1.00 89.06 190 ASN A O 1
ATOM 1380 N N . PHE A 1 191 ? 10.981 -10.853 -9.790 1.00 90.44 191 PHE A N 1
ATOM 1381 C CA . PHE A 1 191 ? 10.571 -9.681 -10.554 1.00 90.44 191 PHE A CA 1
ATOM 1382 C C . PHE A 1 191 ? 9.054 -9.560 -10.650 1.00 90.44 191 PHE A C 1
ATOM 1384 O O . PHE A 1 191 ? 8.370 -10.517 -11.013 1.00 90.44 191 PHE A O 1
ATOM 1391 N N . TYR A 1 192 ? 8.526 -8.363 -10.418 1.00 92.62 192 TYR A N 1
ATOM 1392 C CA . TYR A 1 192 ? 7.143 -8.022 -10.743 1.00 92.62 192 TYR A CA 1
ATOM 1393 C C . TYR A 1 192 ? 7.103 -7.061 -11.928 1.00 92.62 192 TYR A C 1
ATOM 1395 O O . TYR A 1 192 ? 7.815 -6.066 -11.921 1.00 92.62 192 TYR A O 1
ATOM 1403 N N . GLY A 1 193 ? 6.250 -7.316 -12.921 1.00 91.31 193 GLY A N 1
ATOM 1404 C CA . GLY A 1 193 ? 6.182 -6.514 -14.148 1.00 91.31 193 GLY A CA 1
ATOM 1405 C C . GLY A 1 193 ? 6.950 -7.130 -15.321 1.00 91.31 193 GLY A C 1
ATOM 1406 O O . GLY A 1 193 ? 7.508 -8.226 -15.214 1.00 91.31 193 GLY A O 1
ATOM 1407 N N . ALA A 1 194 ? 6.913 -6.452 -16.469 1.00 90.12 194 ALA A N 1
ATOM 1408 C CA . ALA A 1 194 ? 7.498 -6.964 -17.705 1.00 90.12 194 ALA A CA 1
ATOM 1409 C C . ALA A 1 194 ? 9.023 -6.834 -17.676 1.00 90.12 194 ALA A C 1
ATOM 1411 O O . ALA A 1 194 ? 9.542 -5.741 -17.455 1.00 90.12 194 ALA A O 1
ATOM 1412 N N . HIS A 1 195 ? 9.733 -7.937 -17.904 1.00 88.44 195 HIS A N 1
ATOM 1413 C CA . HIS A 1 195 ? 11.195 -7.975 -17.856 1.00 88.44 195 HIS A CA 1
ATOM 1414 C C . HIS A 1 195 ? 11.764 -8.974 -18.858 1.00 88.44 195 HIS A C 1
ATOM 1416 O O . HIS A 1 195 ? 11.144 -9.997 -19.151 1.00 88.44 195 HIS A O 1
ATOM 1422 N N . THR A 1 196 ? 12.951 -8.683 -19.384 1.00 85.88 196 THR A N 1
ATOM 1423 C CA . THR A 1 196 ? 13.600 -9.545 -20.377 1.00 85.88 196 THR A CA 1
ATOM 1424 C C . THR A 1 196 ? 14.511 -10.593 -19.752 1.00 85.88 196 THR A C 1
ATOM 1426 O O . THR A 1 196 ? 15.202 -10.345 -18.765 1.00 85.88 196 THR A O 1
ATOM 1429 N N . LEU A 1 197 ? 14.517 -11.777 -20.363 1.00 81.69 197 LEU A N 1
ATOM 1430 C CA . LEU A 1 197 ? 15.424 -12.884 -20.088 1.00 81.69 197 LEU A CA 1
ATOM 1431 C C . LEU A 1 197 ? 16.245 -13.153 -21.355 1.00 81.69 197 LEU A C 1
ATOM 1433 O O . LEU A 1 197 ? 15.684 -13.437 -22.414 1.00 81.69 197 LEU A O 1
ATOM 1437 N N . GLY A 1 198 ? 17.569 -13.078 -21.254 1.00 77.44 198 GLY A N 1
ATOM 1438 C CA . GLY A 1 198 ? 18.478 -13.257 -22.390 1.00 77.44 198 GLY A CA 1
ATOM 1439 C C . GLY A 1 198 ? 19.917 -13.454 -21.923 1.00 77.44 198 GLY A C 1
ATOM 1440 O O . GLY A 1 198 ? 20.135 -13.946 -20.824 1.00 77.44 198 GLY A O 1
ATOM 1441 N N . ALA A 1 199 ? 20.918 -13.071 -22.716 1.00 76.56 199 ALA A N 1
ATOM 1442 C CA . ALA A 1 199 ? 22.323 -13.178 -22.294 1.00 76.56 199 ALA A CA 1
ATOM 1443 C C . ALA A 1 199 ? 22.655 -12.277 -21.083 1.00 76.56 199 ALA A C 1
ATOM 1445 O O . ALA A 1 199 ? 23.452 -12.651 -20.223 1.00 76.56 199 ALA A O 1
ATOM 1446 N N . ALA A 1 200 ? 22.021 -11.104 -20.997 1.00 78.56 200 ALA A N 1
ATOM 1447 C CA . ALA A 1 200 ? 22.160 -10.180 -19.875 1.00 78.56 200 ALA A CA 1
ATOM 1448 C C . ALA A 1 200 ? 21.264 -10.569 -18.684 1.00 78.56 200 ALA A C 1
ATOM 1450 O O . ALA A 1 200 ? 20.244 -11.240 -18.850 1.00 78.56 200 ALA A O 1
ATOM 1451 N N . ALA A 1 201 ? 21.646 -10.117 -17.484 1.00 79.25 201 ALA A N 1
ATOM 1452 C CA . ALA A 1 201 ? 20.811 -10.219 -16.288 1.00 79.25 201 ALA A CA 1
ATOM 1453 C C . ALA A 1 201 ? 19.523 -9.399 -16.463 1.00 79.25 201 ALA A C 1
ATOM 1455 O O . ALA A 1 201 ? 19.605 -8.310 -17.034 1.00 79.25 201 ALA A O 1
ATOM 1456 N N . PRO A 1 202 ? 18.379 -9.824 -15.904 1.00 81.00 202 PRO A N 1
ATOM 1457 C CA . PRO A 1 202 ? 17.181 -9.001 -15.916 1.00 81.00 202 PRO A CA 1
ATOM 1458 C C . PRO A 1 202 ? 17.384 -7.788 -15.009 1.00 81.00 202 PRO A C 1
ATOM 1460 O O . PRO A 1 202 ? 17.892 -7.911 -13.888 1.00 81.00 202 PRO A O 1
ATOM 1463 N N . GLY A 1 203 ? 16.973 -6.632 -15.507 1.00 85.31 203 GLY A N 1
ATOM 1464 C CA . GLY A 1 203 ? 17.044 -5.345 -14.842 1.00 85.31 203 GLY A CA 1
ATOM 1465 C C . GLY A 1 203 ? 15.788 -4.534 -15.120 1.00 85.31 203 GLY A C 1
ATOM 1466 O O . GLY A 1 203 ? 15.068 -4.761 -16.093 1.00 85.31 203 GLY A O 1
ATOM 1467 N N . CYS A 1 204 ? 15.516 -3.586 -14.232 1.00 88.62 204 CYS A N 1
ATOM 1468 C CA . CYS A 1 204 ? 14.284 -2.815 -14.243 1.00 88.62 204 CYS A CA 1
ATOM 1469 C C . CYS A 1 204 ? 14.521 -1.359 -14.633 1.00 88.62 204 CYS A C 1
ATOM 1471 O O . CYS A 1 204 ? 13.936 -0.474 -14.022 1.00 88.62 204 CYS A O 1
ATOM 1473 N N . GLY A 1 205 ? 15.386 -1.073 -15.612 1.00 82.69 205 GLY A N 1
ATOM 1474 C CA . GLY A 1 205 ? 15.694 0.281 -16.087 1.00 82.69 205 GLY A CA 1
ATOM 1475 C C . GLY A 1 205 ? 14.818 0.767 -17.252 1.00 82.69 205 GLY A C 1
ATOM 1476 O O . GLY A 1 205 ? 14.521 1.961 -17.317 1.00 82.69 205 GLY A O 1
ATOM 1477 N N . SER A 1 206 ? 14.308 -0.145 -18.089 1.00 80.44 206 SER A N 1
ATOM 1478 C CA . SER A 1 206 ? 13.338 0.112 -19.176 1.00 80.44 206 SER A CA 1
ATOM 1479 C C . SER A 1 206 ? 13.812 1.114 -20.243 1.00 80.44 206 SER A C 1
ATOM 1481 O O . SER A 1 206 ? 13.053 1.996 -20.655 1.00 80.44 206 SER A O 1
ATOM 1483 N N . THR A 1 207 ? 15.057 1.024 -20.703 1.00 72.75 207 THR A N 1
ATOM 1484 C CA . THR A 1 207 ? 15.507 1.834 -21.851 1.00 72.75 207 THR A CA 1
ATOM 1485 C C . THR A 1 207 ? 14.848 1.352 -23.158 1.00 72.75 207 THR A C 1
ATOM 1487 O O . THR A 1 207 ? 14.545 0.173 -23.264 1.00 72.75 207 THR A O 1
ATOM 1490 N N . GLY A 1 208 ? 14.622 2.225 -24.149 1.00 71.00 208 GLY A N 1
ATOM 1491 C CA . GLY A 1 208 ? 14.103 1.845 -25.483 1.00 71.00 208 GLY A CA 1
ATOM 1492 C C . GLY A 1 208 ? 12.630 2.190 -25.766 1.00 71.00 208 GLY A C 1
ATOM 1493 O O . GLY A 1 208 ? 11.903 2.670 -24.894 1.00 71.00 208 GLY A O 1
ATOM 1494 N N . ALA A 1 209 ? 12.202 1.974 -27.014 1.00 66.31 209 ALA A N 1
ATOM 1495 C CA . ALA A 1 209 ? 10.866 2.271 -27.533 1.00 66.31 209 ALA A CA 1
ATOM 1496 C C . ALA A 1 209 ? 9.830 1.185 -27.200 1.00 66.31 209 ALA A C 1
ATOM 1498 O O . ALA A 1 209 ? 8.628 1.455 -27.246 1.00 66.31 209 ALA A O 1
ATOM 1499 N N . THR A 1 210 ? 10.257 -0.020 -26.812 1.00 71.44 210 THR A N 1
ATOM 1500 C CA . THR A 1 210 ? 9.387 -1.085 -26.277 1.00 71.44 210 THR A CA 1
ATOM 1501 C C . THR A 1 210 ? 9.851 -1.547 -24.893 1.00 71.44 210 THR A C 1
ATOM 1503 O O . THR A 1 210 ? 10.924 -1.179 -24.427 1.00 71.44 210 THR A O 1
ATOM 1506 N N . THR A 1 211 ? 9.044 -2.362 -24.208 1.00 67.94 211 THR A N 1
ATOM 1507 C CA . THR A 1 211 ? 9.362 -2.883 -22.864 1.00 67.94 211 THR A CA 1
ATOM 1508 C C . THR A 1 211 ? 10.535 -3.867 -22.824 1.00 67.94 211 THR A C 1
ATOM 1510 O O . THR A 1 211 ? 10.952 -4.240 -21.730 1.00 67.94 211 THR A O 1
ATOM 1513 N N . HIS A 1 212 ? 11.036 -4.315 -23.980 1.00 68.94 212 HIS A N 1
ATOM 1514 C CA . HIS A 1 212 ? 11.989 -5.422 -24.103 1.00 68.94 212 HIS A CA 1
ATOM 1515 C C . HIS A 1 212 ? 13.065 -5.214 -25.180 1.00 68.94 212 HIS A C 1
ATOM 1517 O O . HIS A 1 212 ? 13.771 -6.160 -25.524 1.00 68.94 212 HIS A O 1
ATOM 1523 N N . GLU A 1 213 ? 13.168 -4.011 -25.748 1.00 69.38 213 GLU A N 1
ATOM 1524 C CA . GLU A 1 213 ? 14.076 -3.742 -26.869 1.00 69.38 213 GLU A CA 1
ATOM 1525 C C . GLU A 1 213 ? 15.563 -3.890 -26.484 1.00 69.38 213 GLU A C 1
ATOM 1527 O O . GLU A 1 213 ? 16.276 -4.611 -27.182 1.00 69.38 213 GLU A O 1
ATOM 1532 N N . PRO A 1 214 ? 16.058 -3.336 -25.360 1.00 70.00 214 PRO A N 1
ATOM 1533 C CA . PRO A 1 214 ? 17.355 -3.721 -24.823 1.00 70.00 214 PRO A CA 1
ATOM 1534 C C . PRO A 1 214 ? 17.251 -5.015 -24.015 1.00 70.00 214 PRO A C 1
ATOM 1536 O O . PRO A 1 214 ? 16.408 -5.169 -23.126 1.00 70.00 214 PRO A O 1
ATOM 1539 N N . ALA A 1 215 ? 18.180 -5.931 -24.279 1.00 69.50 215 ALA A N 1
ATOM 1540 C CA . ALA A 1 215 ? 18.344 -7.131 -23.476 1.00 69.50 215 ALA A CA 1
ATOM 1541 C C . ALA A 1 215 ? 18.715 -6.777 -22.025 1.00 69.50 215 ALA A C 1
ATOM 1543 O O . ALA A 1 215 ? 19.583 -5.940 -21.783 1.00 69.50 215 ALA A O 1
ATOM 1544 N N . GLY A 1 216 ? 18.085 -7.456 -21.066 1.00 75.88 216 GLY A N 1
ATOM 1545 C CA . GLY A 1 216 ? 18.320 -7.246 -19.637 1.00 75.88 216 GLY A CA 1
ATOM 1546 C C . GLY A 1 216 ? 17.585 -6.042 -19.043 1.00 75.88 216 GLY A C 1
ATOM 1547 O O . GLY A 1 216 ? 17.901 -5.630 -17.935 1.00 75.88 216 GLY A O 1
ATOM 1548 N N . GLU A 1 217 ? 16.609 -5.469 -19.747 1.00 82.69 217 GLU A N 1
ATOM 1549 C CA . GLU A 1 217 ? 15.808 -4.336 -19.276 1.00 82.69 217 GLU A CA 1
ATOM 1550 C C . GLU A 1 217 ? 14.307 -4.680 -19.211 1.00 82.69 217 GLU A C 1
ATOM 1552 O O . GLU A 1 217 ? 13.849 -5.680 -19.780 1.00 82.69 217 GLU A O 1
ATOM 1557 N N . GLY A 1 218 ? 13.542 -3.858 -18.486 1.00 87.75 218 GLY A N 1
ATOM 1558 C CA . GLY A 1 218 ? 12.104 -4.036 -18.305 1.00 87.75 218 GLY A CA 1
ATOM 1559 C C . GLY A 1 218 ? 11.428 -2.954 -17.461 1.00 87.75 218 GLY A C 1
ATOM 1560 O O . GLY A 1 218 ? 12.072 -2.239 -16.686 1.00 87.75 218 GLY A O 1
ATOM 1561 N N . VAL A 1 219 ? 10.103 -2.862 -17.595 1.00 90.31 219 VAL A N 1
ATOM 1562 C CA . VAL A 1 219 ? 9.222 -2.118 -16.680 1.00 90.31 219 VAL A CA 1
ATOM 1563 C C . VAL A 1 219 ? 8.799 -3.032 -15.533 1.00 90.31 219 VAL A C 1
ATOM 1565 O O . VAL A 1 219 ? 7.725 -3.640 -15.527 1.00 90.31 219 VAL A O 1
ATOM 1568 N N . CYS A 1 220 ? 9.702 -3.178 -14.572 1.00 91.81 220 CYS A N 1
ATOM 1569 C CA . CYS A 1 220 ? 9.544 -4.097 -13.457 1.00 91.81 220 CYS A CA 1
ATOM 1570 C C . CYS A 1 220 ? 10.019 -3.508 -12.127 1.00 91.81 220 CYS A C 1
ATOM 1572 O O . CYS A 1 220 ? 10.532 -2.391 -12.088 1.00 91.81 220 CYS A O 1
ATOM 1574 N N . ILE A 1 221 ? 9.855 -4.299 -11.066 1.00 92.69 221 ILE A N 1
ATOM 1575 C CA . ILE A 1 221 ? 10.498 -4.156 -9.758 1.00 92.69 221 ILE A CA 1
ATOM 1576 C C . ILE A 1 221 ? 11.236 -5.455 -9.451 1.00 92.69 221 ILE A C 1
ATOM 1578 O O . ILE A 1 221 ? 10.672 -6.533 -9.651 1.00 92.69 221 ILE A O 1
ATOM 1582 N N . ASP A 1 222 ? 12.471 -5.361 -8.962 1.00 90.19 222 ASP A N 1
ATOM 1583 C CA . ASP A 1 222 ? 13.207 -6.498 -8.408 1.00 90.19 222 ASP A CA 1
ATOM 1584 C C . ASP A 1 222 ? 12.955 -6.566 -6.896 1.00 90.19 222 ASP A C 1
ATOM 1586 O O . ASP A 1 222 ? 13.421 -5.712 -6.150 1.00 90.19 222 ASP A O 1
ATOM 1590 N N . TYR A 1 223 ? 12.239 -7.582 -6.413 1.00 90.69 223 TYR A N 1
ATOM 1591 C CA . TYR A 1 223 ? 11.996 -7.764 -4.977 1.00 90.69 223 TYR A CA 1
ATOM 1592 C C . TYR A 1 223 ? 13.009 -8.690 -4.290 1.00 90.69 223 TYR A C 1
ATOM 1594 O O . TYR A 1 223 ? 12.792 -9.112 -3.151 1.00 90.69 223 TYR A O 1
ATOM 1602 N N . SER A 1 224 ? 14.144 -9.004 -4.924 1.00 85.38 224 SER A N 1
ATOM 1603 C CA . SER A 1 224 ? 15.152 -9.932 -4.381 1.00 85.38 224 SER A CA 1
ATOM 1604 C C . SER A 1 224 ? 15.628 -9.571 -2.965 1.00 85.38 224 SER A C 1
ATOM 1606 O O . SER A 1 224 ? 15.973 -10.456 -2.180 1.00 85.38 224 SER A O 1
ATOM 1608 N N . ALA A 1 225 ? 15.645 -8.281 -2.612 1.00 82.88 225 ALA A N 1
ATOM 1609 C CA . ALA A 1 225 ? 16.029 -7.816 -1.278 1.00 82.88 225 ALA A CA 1
ATOM 1610 C C . ALA A 1 225 ? 14.995 -8.152 -0.179 1.00 82.88 225 ALA A C 1
ATOM 1612 O O . ALA A 1 225 ? 15.367 -8.241 0.993 1.00 82.88 225 ALA A O 1
ATOM 1613 N N . TYR A 1 226 ? 13.732 -8.387 -0.553 1.00 85.44 226 TYR A N 1
ATOM 1614 C CA . TYR A 1 226 ? 12.587 -8.501 0.361 1.00 85.44 226 TYR A CA 1
ATOM 1615 C C . TYR A 1 226 ? 11.974 -9.893 0.441 1.00 85.44 226 TYR A C 1
ATOM 1617 O O . TYR A 1 226 ? 11.332 -10.217 1.436 1.00 85.44 226 TYR A O 1
ATOM 1625 N N . LEU A 1 227 ? 12.208 -10.733 -0.569 1.00 83.00 227 LEU A N 1
ATOM 1626 C CA . LEU A 1 227 ? 11.735 -12.123 -0.600 1.00 83.00 227 LEU A CA 1
ATOM 1627 C C . LEU A 1 227 ? 12.592 -13.072 0.257 1.00 83.00 227 LEU A C 1
ATOM 1629 O O . LEU A 1 227 ? 12.368 -14.281 0.280 1.00 83.00 227 LEU A O 1
ATOM 1633 N N . LYS A 1 228 ? 13.569 -12.529 0.991 1.00 74.44 228 LYS A N 1
ATOM 1634 C CA . LYS A 1 228 ? 14.286 -13.252 2.043 1.00 74.44 228 LYS A CA 1
ATOM 1635 C C . LYS A 1 228 ? 13.381 -13.407 3.273 1.00 74.44 228 LYS A C 1
ATOM 1637 O O . LYS A 1 228 ? 12.591 -12.500 3.553 1.00 74.44 228 LYS A O 1
ATOM 1642 N N . PRO A 1 229 ? 13.526 -14.498 4.049 1.00 64.19 229 PRO A N 1
ATOM 1643 C CA . PRO A 1 229 ? 12.828 -14.638 5.323 1.00 64.19 229 PRO A CA 1
ATOM 1644 C C . PRO A 1 229 ? 13.020 -13.375 6.177 1.00 64.19 229 PRO A C 1
ATOM 1646 O O . PRO A 1 229 ? 14.125 -12.841 6.204 1.00 64.19 229 PRO A O 1
ATOM 1649 N N . SER A 1 230 ? 11.948 -12.914 6.832 1.00 66.00 230 SER A N 1
ATOM 1650 C CA . SER A 1 230 ? 11.871 -11.769 7.765 1.00 66.00 230 SER A CA 1
ATOM 1651 C C . SER A 1 230 ? 11.956 -10.331 7.225 1.00 66.00 230 SER A C 1
ATOM 1653 O O . SER A 1 230 ? 11.800 -9.405 8.019 1.00 66.00 230 SER A O 1
ATOM 1655 N N . LYS A 1 231 ? 12.137 -10.098 5.917 1.00 75.88 231 LYS A N 1
ATOM 1656 C CA . LYS A 1 231 ? 12.148 -8.728 5.354 1.00 75.88 231 LYS A CA 1
ATOM 1657 C C . LYS A 1 231 ? 10.742 -8.260 4.957 1.00 75.88 231 LYS A C 1
ATOM 1659 O O . LYS A 1 231 ? 10.239 -7.295 5.530 1.00 75.88 231 LYS A O 1
ATOM 1664 N N . GLY A 1 232 ? 10.105 -8.973 4.023 1.00 86.12 232 GLY A N 1
ATOM 1665 C CA . GLY A 1 232 ? 8.795 -8.613 3.470 1.00 86.12 232 GLY A CA 1
ATOM 1666 C C . GLY A 1 232 ? 8.832 -7.307 2.668 1.00 86.12 232 GLY A C 1
ATOM 1667 O O . GLY A 1 232 ? 9.667 -6.439 2.906 1.00 86.12 232 GLY A O 1
ATOM 1668 N N . ILE A 1 233 ? 7.948 -7.159 1.683 1.00 91.38 233 ILE A N 1
ATOM 1669 C CA . ILE A 1 233 ? 7.879 -5.925 0.889 1.00 91.38 233 ILE A CA 1
ATOM 1670 C C . ILE A 1 233 ? 7.223 -4.829 1.756 1.00 91.38 233 ILE A C 1
ATOM 1672 O O . ILE A 1 233 ? 6.113 -5.052 2.248 1.00 91.38 233 ILE A O 1
ATOM 1676 N N . PRO A 1 234 ? 7.849 -3.651 1.962 1.00 91.62 234 PRO A N 1
ATOM 1677 C CA . PRO A 1 234 ? 7.376 -2.646 2.920 1.00 91.62 234 PRO A CA 1
ATOM 1678 C C . PRO A 1 234 ? 5.910 -2.227 2.763 1.00 91.62 234 PRO A C 1
ATOM 1680 O O . PRO A 1 234 ? 5.176 -2.124 3.756 1.00 91.62 234 PRO A O 1
ATOM 1683 N N . TRP A 1 235 ? 5.445 -2.006 1.531 1.00 94.44 235 TRP A N 1
ATOM 1684 C CA . TRP A 1 235 ? 4.047 -1.648 1.307 1.00 94.44 235 TRP A CA 1
ATOM 1685 C C . TRP A 1 235 ? 3.098 -2.832 1.543 1.00 94.44 235 TRP A C 1
ATOM 1687 O O . TRP A 1 235 ? 2.005 -2.617 2.066 1.00 94.44 235 TRP A O 1
ATOM 1697 N N . ILE A 1 236 ? 3.516 -4.075 1.266 1.00 94.62 236 ILE A N 1
ATOM 1698 C CA . ILE A 1 236 ? 2.736 -5.286 1.582 1.00 94.62 236 ILE A CA 1
ATOM 1699 C C . ILE A 1 236 ? 2.595 -5.458 3.093 1.00 94.62 236 ILE A C 1
ATOM 1701 O O . ILE A 1 236 ? 1.480 -5.663 3.566 1.00 94.62 236 ILE A O 1
ATOM 1705 N N . ASN A 1 237 ? 3.676 -5.284 3.858 1.00 93.81 237 ASN A N 1
ATOM 1706 C CA . ASN A 1 237 ? 3.637 -5.357 5.322 1.00 93.81 237 ASN A CA 1
ATOM 1707 C C . ASN A 1 237 ? 2.601 -4.371 5.898 1.00 93.81 237 ASN A C 1
ATOM 1709 O O . ASN A 1 237 ? 1.869 -4.685 6.836 1.00 93.81 237 ASN A O 1
ATOM 1713 N N . ASN A 1 238 ? 2.489 -3.176 5.306 1.00 96.19 238 ASN A N 1
ATOM 1714 C CA . ASN A 1 238 ? 1.452 -2.222 5.689 1.00 96.19 238 ASN A CA 1
ATOM 1715 C C . ASN A 1 238 ? 0.045 -2.696 5.294 1.00 96.19 238 ASN A C 1
ATOM 1717 O O . ASN A 1 238 ? -0.864 -2.563 6.106 1.00 96.19 238 ASN A O 1
ATOM 1721 N N . ILE A 1 239 ? -0.161 -3.286 4.111 1.00 96.75 239 ILE A N 1
ATOM 1722 C CA . ILE A 1 239 ? -1.460 -3.875 3.729 1.00 96.75 239 ILE A CA 1
ATOM 1723 C C . ILE A 1 239 ? -1.873 -5.013 4.676 1.00 96.75 239 ILE A C 1
ATOM 1725 O O . ILE A 1 239 ? -3.043 -5.113 5.054 1.00 96.75 239 ILE A O 1
ATOM 1729 N N . GLU A 1 240 ? -0.930 -5.845 5.111 1.00 95.44 240 GLU A N 1
ATOM 1730 C CA . GLU A 1 240 ? -1.181 -6.892 6.105 1.00 95.44 240 GLU A CA 1
ATOM 1731 C C . GLU A 1 240 ? -1.572 -6.298 7.466 1.00 95.44 240 GLU A C 1
ATOM 1733 O O . GLU A 1 240 ? -2.532 -6.767 8.087 1.00 95.44 240 GLU A O 1
ATOM 1738 N N . ALA A 1 241 ? -0.921 -5.208 7.888 1.00 96.81 241 ALA A N 1
ATOM 1739 C CA . ALA A 1 241 ? -1.305 -4.457 9.084 1.00 96.81 241 ALA A CA 1
ATOM 1740 C C . ALA A 1 241 ? -2.719 -3.854 8.968 1.00 96.81 241 ALA A C 1
ATOM 1742 O O . ALA A 1 241 ? -3.492 -3.921 9.925 1.00 96.81 241 ALA A O 1
ATOM 1743 N N . VAL A 1 242 ? -3.116 -3.350 7.788 1.00 96.88 242 VAL A N 1
ATOM 1744 C CA . VAL A 1 242 ? -4.507 -2.923 7.532 1.00 96.88 242 VAL A CA 1
ATOM 1745 C C . VAL A 1 242 ? -5.467 -4.086 7.773 1.00 96.88 242 VAL A C 1
ATOM 1747 O O . VAL A 1 242 ? -6.447 -3.940 8.500 1.00 96.88 242 VAL A O 1
ATOM 1750 N N . ALA A 1 243 ? -5.201 -5.253 7.180 1.00 96.25 243 ALA A N 1
ATOM 1751 C CA . ALA A 1 243 ? -6.070 -6.415 7.331 1.00 96.25 243 ALA A CA 1
ATOM 1752 C C . ALA A 1 243 ? -6.180 -6.870 8.799 1.00 96.25 243 ALA A C 1
ATOM 1754 O O . ALA A 1 243 ? -7.263 -7.274 9.230 1.00 96.25 243 ALA A O 1
ATOM 1755 N N . ALA A 1 244 ? -5.095 -6.782 9.573 1.00 97.19 244 ALA A N 1
ATOM 1756 C CA . ALA A 1 244 ? -5.093 -7.076 11.004 1.00 97.19 244 ALA A CA 1
ATOM 1757 C C . ALA A 1 244 ? -5.966 -6.092 11.804 1.00 97.19 244 ALA A C 1
ATOM 1759 O O . ALA A 1 244 ? -6.838 -6.528 12.561 1.00 97.19 244 ALA A O 1
ATOM 1760 N N . GLU A 1 245 ? -5.812 -4.783 11.585 1.00 97.56 245 GLU A N 1
ATOM 1761 C CA . GLU A 1 245 ? -6.637 -3.763 12.246 1.00 97.56 245 GLU A CA 1
ATOM 1762 C C . GLU A 1 245 ? -8.121 -3.908 11.878 1.00 97.56 245 GLU A C 1
ATOM 1764 O O . GLU A 1 245 ? -8.985 -3.877 12.750 1.00 97.56 245 GLU A O 1
ATOM 1769 N N . LEU A 1 246 ? -8.460 -4.183 10.616 1.00 95.62 246 LEU A N 1
ATOM 1770 C CA . LEU A 1 246 ? -9.858 -4.399 10.216 1.00 95.62 246 LEU A CA 1
ATOM 1771 C C . LEU A 1 246 ? -10.485 -5.634 10.889 1.00 95.62 246 LEU A C 1
ATOM 1773 O O . LEU A 1 246 ? -11.656 -5.600 11.281 1.00 95.62 246 LEU A O 1
ATOM 1777 N N . LYS A 1 247 ? -9.717 -6.718 11.070 1.00 95.94 247 LYS A N 1
ATOM 1778 C CA . LYS A 1 247 ? -10.164 -7.906 11.822 1.00 95.94 247 LYS A CA 1
ATOM 1779 C C . LYS A 1 247 ? -10.387 -7.578 13.299 1.00 95.94 247 LYS A C 1
ATOM 1781 O O . LYS A 1 247 ? -11.413 -7.974 13.853 1.00 95.94 247 LYS A O 1
ATOM 1786 N N . LYS A 1 248 ? -9.480 -6.815 13.915 1.00 96.50 248 LYS A N 1
ATOM 1787 C CA . LYS A 1 248 ? -9.631 -6.314 15.289 1.00 96.50 248 LYS A CA 1
ATOM 1788 C C . LYS A 1 248 ? -10.874 -5.431 15.430 1.00 96.50 248 LYS A C 1
ATOM 1790 O O . LYS A 1 248 ? -11.676 -5.650 16.335 1.00 96.50 248 LYS A O 1
ATOM 1795 N N . GLY A 1 249 ? -11.095 -4.509 14.492 1.00 95.50 249 GLY A N 1
ATOM 1796 C CA . GLY A 1 249 ? -12.266 -3.630 14.460 1.00 95.50 249 GLY A CA 1
ATOM 1797 C C . GLY A 1 249 ? -13.579 -4.408 14.369 1.00 95.50 249 GLY A C 1
ATOM 1798 O O . GLY A 1 249 ? -14.531 -4.104 15.081 1.00 95.50 249 GLY A O 1
ATOM 1799 N N . LYS A 1 250 ? -13.623 -5.488 13.577 1.00 94.75 250 LYS A N 1
ATOM 1800 C CA . LYS A 1 250 ? -14.779 -6.399 13.568 1.00 94.75 250 LYS A CA 1
ATOM 1801 C C . LYS A 1 250 ? -15.047 -7.006 14.952 1.00 94.75 250 LYS A C 1
ATOM 1803 O O . LYS A 1 250 ? -16.208 -7.090 15.348 1.00 94.75 250 LYS A O 1
ATOM 1808 N N . GLY A 1 251 ? -14.002 -7.444 15.656 1.00 96.44 251 GLY A N 1
ATOM 1809 C CA . GLY A 1 251 ? -14.114 -7.990 17.012 1.00 96.44 251 GLY A CA 1
ATOM 1810 C C . GLY A 1 251 ? -14.715 -6.978 17.988 1.00 96.44 251 GLY A C 1
ATOM 1811 O O . GLY A 1 251 ? -15.724 -7.274 18.625 1.00 96.44 251 GLY A O 1
ATOM 1812 N N . LEU A 1 252 ? -14.167 -5.759 18.001 1.00 96.94 252 LEU A N 1
ATOM 1813 C CA . LEU A 1 252 ? -14.652 -4.651 18.831 1.00 96.94 252 LEU A CA 1
ATOM 1814 C C . LEU A 1 252 ? -16.110 -4.291 18.523 1.00 96.94 252 LEU A C 1
ATOM 1816 O O . LEU A 1 252 ? -16.908 -4.097 19.431 1.00 96.94 252 LEU A O 1
ATOM 1820 N N . PHE A 1 253 ? -16.493 -4.260 17.245 1.00 94.69 253 PHE A N 1
ATOM 1821 C CA . PHE A 1 253 ? -17.875 -3.978 16.857 1.00 94.69 253 PHE A CA 1
ATOM 1822 C C . PHE A 1 253 ? -18.854 -5.068 17.313 1.00 94.69 253 PHE A C 1
ATOM 1824 O O . PHE A 1 253 ? -19.977 -4.770 17.720 1.00 94.69 253 PHE A O 1
ATOM 1831 N N . ALA A 1 254 ? -18.445 -6.339 17.253 1.00 96.00 254 ALA A N 1
ATOM 1832 C CA . ALA A 1 254 ? -19.258 -7.441 17.758 1.00 96.00 254 ALA A CA 1
ATOM 1833 C C . ALA A 1 254 ? -19.423 -7.374 19.284 1.00 96.00 254 ALA A C 1
ATOM 1835 O O . ALA A 1 254 ? -20.495 -7.694 19.789 1.00 96.00 254 ALA A O 1
ATOM 1836 N N . GLU A 1 255 ? -18.386 -6.952 20.006 1.00 96.88 255 GLU A N 1
ATOM 1837 C CA . GLU A 1 255 ? -18.429 -6.740 21.453 1.00 96.88 255 GLU A CA 1
ATOM 1838 C C . GLU A 1 255 ? -19.323 -5.565 21.837 1.00 96.88 255 GLU A C 1
ATOM 1840 O O . GLU A 1 255 ? -20.243 -5.747 22.628 1.00 96.88 255 GLU A O 1
ATOM 1845 N N . LEU A 1 256 ? -19.166 -4.417 21.174 1.00 96.69 256 LEU A N 1
ATOM 1846 C CA . LEU A 1 256 ? -20.025 -3.250 21.370 1.00 96.69 256 LEU A CA 1
ATOM 1847 C C . LEU A 1 256 ? -21.508 -3.596 21.181 1.00 96.69 256 LEU A C 1
ATOM 1849 O O . LEU A 1 256 ? -22.348 -3.208 21.985 1.00 96.69 256 LEU A O 1
ATOM 1853 N N . LYS A 1 257 ? -21.844 -4.379 20.148 1.00 96.81 257 LYS A N 1
ATOM 1854 C CA . LYS A 1 257 ? -23.223 -4.843 19.934 1.00 96.81 257 LYS A CA 1
ATOM 1855 C C . LYS A 1 257 ? -23.766 -5.686 21.088 1.00 96.81 257 LYS A C 1
ATOM 1857 O O . LYS A 1 257 ? -24.950 -5.571 21.394 1.00 96.81 257 LYS A O 1
ATOM 1862 N N . ARG A 1 258 ? -22.938 -6.542 21.696 1.00 97.38 258 ARG A N 1
ATOM 1863 C CA . ARG A 1 258 ? -23.352 -7.346 22.855 1.00 97.38 258 ARG A CA 1
ATOM 1864 C C . ARG A 1 258 ? -23.611 -6.454 24.063 1.00 97.38 258 ARG A C 1
ATOM 1866 O O . ARG A 1 258 ? -24.662 -6.586 24.674 1.00 97.38 258 ARG A O 1
ATOM 1873 N N . GLU A 1 259 ? -22.717 -5.513 24.346 1.00 96.69 259 GLU A N 1
ATOM 1874 C CA . GLU A 1 259 ? -22.864 -4.615 25.497 1.00 96.69 259 GLU A CA 1
ATOM 1875 C C . GLU A 1 259 ? -24.050 -3.657 25.353 1.00 96.69 259 GLU A C 1
ATOM 1877 O O . GLU A 1 259 ? -24.783 -3.435 26.314 1.00 96.69 259 GLU A O 1
ATOM 1882 N N . LEU A 1 260 ? -24.335 -3.177 24.140 1.00 95.19 260 LEU A N 1
ATOM 1883 C CA . LEU A 1 260 ? -25.554 -2.410 23.872 1.00 95.19 260 LEU A CA 1
ATOM 1884 C C . LEU A 1 260 ? -26.825 -3.235 24.124 1.00 95.19 260 LEU A C 1
ATOM 1886 O O . LEU A 1 260 ? -27.806 -2.712 24.652 1.00 95.19 260 LEU A O 1
ATOM 1890 N N . ALA A 1 261 ? -26.818 -4.528 23.784 1.00 95.56 261 ALA A N 1
ATOM 1891 C CA . ALA A 1 261 ? -27.935 -5.416 24.096 1.00 95.56 261 ALA A CA 1
ATOM 1892 C C . ALA A 1 261 ? -28.076 -5.648 25.612 1.00 95.56 261 ALA A C 1
ATOM 1894 O O . ALA A 1 261 ? -29.198 -5.662 26.120 1.00 95.56 261 ALA A O 1
ATOM 1895 N N . THR A 1 262 ? -26.958 -5.769 26.338 1.00 94.62 262 THR A N 1
ATOM 1896 C CA . THR A 1 262 ? -26.935 -5.839 27.808 1.00 94.62 262 THR A CA 1
ATOM 1897 C C . THR A 1 262 ? -27.532 -4.578 28.434 1.00 94.62 262 THR A C 1
ATOM 1899 O O . THR A 1 262 ? -28.417 -4.690 29.282 1.00 94.62 262 THR A O 1
ATOM 1902 N N . ALA A 1 263 ? -27.121 -3.390 27.980 1.00 92.75 263 ALA A N 1
ATOM 1903 C CA . ALA A 1 263 ? -27.652 -2.114 28.461 1.00 92.75 263 ALA A CA 1
ATOM 1904 C C . ALA A 1 263 ? -29.169 -2.009 28.242 1.00 92.75 263 ALA A C 1
ATOM 1906 O O . ALA A 1 263 ? -29.911 -1.698 29.170 1.00 92.75 263 ALA A O 1
ATOM 1907 N N . ALA A 1 264 ? -29.649 -2.356 27.042 1.00 92.88 264 ALA A N 1
ATOM 1908 C CA . ALA A 1 264 ? -31.078 -2.344 26.731 1.00 92.88 264 ALA A CA 1
ATOM 1909 C C . ALA A 1 264 ? -31.882 -3.343 27.587 1.00 92.88 264 ALA A C 1
ATOM 1911 O O . ALA A 1 264 ? -33.045 -3.100 27.907 1.00 92.88 264 ALA A O 1
ATOM 1912 N N . ALA A 1 265 ? -31.288 -4.481 27.960 1.00 92.69 265 ALA A N 1
ATOM 1913 C CA . ALA A 1 265 ? -31.927 -5.442 28.855 1.00 92.69 265 ALA A CA 1
ATOM 1914 C C . ALA A 1 265 ? -31.990 -4.927 30.302 1.00 92.69 265 ALA A C 1
ATOM 1916 O O . ALA A 1 265 ? -33.020 -5.094 30.951 1.00 92.69 265 ALA A O 1
ATOM 1917 N N . GLN A 1 266 ? -30.923 -4.285 30.788 1.00 91.06 266 GLN A N 1
ATOM 1918 C CA . GLN A 1 266 ? -30.886 -3.646 32.107 1.00 91.06 266 GLN A CA 1
ATOM 1919 C C . GLN A 1 266 ? -31.911 -2.511 32.203 1.00 91.06 266 GLN A C 1
ATOM 1921 O O . GLN A 1 266 ? -32.614 -2.418 33.203 1.00 91.06 266 GLN A O 1
ATOM 1926 N N . GLU A 1 267 ? -32.050 -1.700 31.150 1.00 89.62 267 GLU A N 1
ATOM 1927 C CA . GLU A 1 267 ? -33.042 -0.621 31.082 1.00 89.62 267 GLU A CA 1
ATOM 1928 C C . GLU A 1 267 ? -34.475 -1.128 31.258 1.00 89.62 267 GLU A C 1
ATOM 1930 O O . GLU A 1 267 ? -35.248 -0.532 31.994 1.00 89.62 267 GLU A O 1
ATOM 1935 N N . ARG A 1 268 ? -34.815 -2.279 30.667 1.00 91.75 268 ARG A N 1
ATOM 1936 C CA . ARG A 1 268 ? -36.144 -2.903 30.818 1.00 91.75 268 ARG A CA 1
ATOM 1937 C C . ARG A 1 268 ? -36.421 -3.473 32.214 1.00 91.75 268 ARG A C 1
ATOM 1939 O O . ARG A 1 268 ? -37.557 -3.849 32.483 1.00 91.75 268 ARG A O 1
ATOM 1946 N N . GLN A 1 269 ? -35.392 -3.641 33.044 1.00 87.25 269 GLN A N 1
ATOM 1947 C CA . GLN A 1 269 ? -35.494 -4.200 34.398 1.00 87.25 269 GLN A CA 1
ATOM 1948 C C . GLN A 1 269 ? -35.526 -3.125 35.491 1.00 87.25 269 GLN A C 1
ATOM 1950 O O . GLN A 1 269 ? -35.737 -3.466 36.659 1.00 87.25 269 GLN A O 1
ATOM 1955 N N . MET A 1 270 ? -35.255 -1.868 35.133 1.00 83.31 270 MET A N 1
ATOM 1956 C CA . MET A 1 270 ? -35.407 -0.710 36.016 1.00 83.31 270 MET A CA 1
ATOM 1957 C C . MET A 1 270 ? -36.863 -0.261 36.064 1.00 83.31 270 MET A C 1
ATOM 1959 O O . MET A 1 270 ? -37.281 0.129 37.176 1.00 83.31 270 MET A O 1
#

Secondary structure (DSSP, 8-state):
-HHHHHHHHHHHHHHHHHHHHHHHHHHHHHHHHHHHHHGGG----HHHHTT--SPPPPPPGGGSSS-TTB-HHHHHSS--SS-TTSTTS-HHHHHHHHHB-B-SS--BSSSTT---S---TTS-B-HHHHHHHHHHHHTTSPPPPS---HHHHHHHHHHHHHHHHHHTTTTEEE-S---SGGG-HHHHTTEEEEEEESSSPP-S--BSSSTTSSTT-EEEEE-TTTSSTTT--HHHHHHHHHHHHHHHHHHHHHHHHHHHHHHHHHHTT-

Sequence (270 aa):
MANLYQNLANTAALCQDLEAKLRQTIAAARVHMGKARYGAKYAATPTDLLSSAAPLPKPAAANFPWPTSSDRKKTCGTPDATDATKADNALATDVVCICIRNHSTSHDTCTSGINPSTANFATTRSPADAADAFEKIVAQCKPGSGDATLLNIASNLTKAVQEVYARLGKNSITTAAATGTTNGAAKRFNFYGAHTLGAAAPGCGSTGATTHEPAGEGVCIDYSAYLKPSKGIPWINNIEAVAAELKKGKGLFAELKRELATAAAQERQM

pLDDT: mean 86.61, std 9.4, range [57.09, 97.69]

InterPro domains:
  IPR025932 Trypanosome variant surface glycoprotein, B-type, N-terminal domain [PF13206] (8-250)

Foldseek 3Di:
DVVLVVLLVVLVVVLVVLVQLLLLLLLLLLQLLQCLAQNPLSDDDSVNPSPDPDPRDDDDLQSRLADAFDFLLVQFFDDDPVRSSHQLGYPLNLLQLQQAAQAQADGGDPDPDQDQPHNHRVGTDGSNSSVSSSVSSVVPDDDDDPDDALLRLLVVLVVVLVVQLVQALVQEDEPAPQDDCLAPPVQSRQKHHHWYHHPHHATRRRDDPDQCPDHNYGSIHGRVVQPPPPRHRNSSVSSNSSSVSSVVSVVSVVVSVVSVVVSVVSVVVD

Radius of gyration: 23.48 Å; chains: 1; bounding box: 61×37×71 Å

Organism: NCBI:txid5691